Protein AF-A0A0N0V0R3-F1 (afdb_monomer_lite)

Radius of gyration: 22.64 Å; chains: 1; bounding box: 53×42×53 Å

Structure (mmCIF, N/CA/C/O backbone):
data_AF-A0A0N0V0R3-F1
#
_entry.id   AF-A0A0N0V0R3-F1
#
loop_
_atom_site.group_PDB
_atom_site.id
_atom_site.type_symbol
_atom_site.label_atom_id
_atom_site.label_alt_id
_atom_site.label_comp_id
_atom_site.label_asym_id
_atom_site.label_entity_id
_atom_site.label_seq_id
_atom_site.pdbx_PDB_ins_code
_atom_site.Cartn_x
_atom_site.Cartn_y
_atom_site.Cartn_z
_atom_site.occupancy
_atom_site.B_iso_or_equiv
_atom_site.auth_seq_id
_atom_site.auth_comp_id
_atom_site.auth_asym_id
_atom_site.auth_atom_id
_atom_site.pdbx_PDB_model_num
ATOM 1 N N . MET A 1 1 ? 6.854 19.566 -24.050 1.00 41.69 1 MET A N 1
ATOM 2 C CA . MET A 1 1 ? 6.034 18.615 -24.848 1.00 41.69 1 MET A CA 1
ATOM 3 C C . MET A 1 1 ? 4.609 18.486 -24.268 1.00 41.69 1 MET A C 1
ATOM 5 O O . MET A 1 1 ? 4.280 17.461 -23.690 1.00 41.69 1 MET A O 1
ATOM 9 N N . PHE A 1 2 ? 3.744 19.504 -24.419 1.00 42.31 2 PHE A N 1
ATOM 10 C CA . PHE A 1 2 ? 2.328 19.472 -23.977 1.00 42.31 2 PHE A CA 1
ATOM 11 C C . PHE A 1 2 ? 1.359 20.069 -25.025 1.00 42.31 2 PHE A C 1
ATOM 13 O O . PHE A 1 2 ? 0.382 20.729 -24.689 1.00 42.31 2 PHE A O 1
ATOM 20 N N . LEU A 1 3 ? 1.574 19.779 -26.312 1.00 42.25 3 LEU A N 1
ATOM 21 C CA . LEU A 1 3 ? 0.751 20.278 -27.436 1.00 42.25 3 LEU A CA 1
ATOM 22 C C . LEU A 1 3 ? -0.732 19.822 -27.426 1.00 42.25 3 LEU A C 1
ATOM 24 O O . LEU A 1 3 ? -1.523 20.238 -28.265 1.00 42.25 3 LEU A O 1
ATOM 28 N N . TRP A 1 4 ? -1.145 18.958 -26.493 1.00 49.16 4 TRP A N 1
ATOM 29 C CA . TRP A 1 4 ? -2.514 18.417 -26.437 1.00 49.16 4 TRP A CA 1
ATOM 30 C C . TRP A 1 4 ? -3.463 19.207 -25.527 1.00 49.16 4 TRP A C 1
ATOM 32 O O . TRP A 1 4 ? -4.679 19.052 -25.639 1.00 49.16 4 TRP A O 1
ATOM 42 N N . ILE A 1 5 ? -2.933 20.057 -24.642 1.00 50.12 5 ILE A N 1
ATOM 43 C CA . ILE A 1 5 ? -3.753 20.917 -23.772 1.00 50.12 5 ILE A CA 1
ATOM 44 C C . ILE A 1 5 ? -4.274 22.141 -24.544 1.00 50.12 5 ILE A C 1
ATOM 46 O O . ILE A 1 5 ? -5.349 22.654 -24.234 1.00 50.12 5 ILE A O 1
ATOM 50 N N . GLU A 1 6 ? -3.577 22.567 -25.600 1.00 44.91 6 GLU A N 1
ATOM 51 C CA . GLU A 1 6 ? -3.931 23.771 -26.366 1.00 44.91 6 GLU A CA 1
ATOM 52 C C . GLU A 1 6 ? -5.217 23.627 -27.186 1.00 44.91 6 GLU A C 1
ATOM 54 O O . GLU A 1 6 ? -5.953 24.598 -27.362 1.00 44.91 6 GLU A O 1
ATOM 59 N N . LYS A 1 7 ? -5.598 22.409 -27.590 1.00 50.47 7 LYS A N 1
ATOM 60 C CA . LYS A 1 7 ? -6.918 22.167 -28.191 1.00 50.47 7 LYS A CA 1
ATOM 61 C C . LYS A 1 7 ? -7.983 22.007 -27.101 1.00 50.47 7 LYS A C 1
ATOM 63 O O . LYS A 1 7 ? -8.551 20.932 -26.934 1.00 50.47 7 LYS A O 1
ATOM 68 N N . LYS A 1 8 ? -8.328 23.101 -26.409 1.00 55.03 8 LYS A N 1
ATOM 69 C CA . LYS A 1 8 ? -9.423 23.228 -25.408 1.00 55.03 8 LYS A CA 1
ATOM 70 C C . LYS A 1 8 ? -10.834 22.809 -25.898 1.00 55.03 8 LYS A C 1
ATOM 72 O O . LYS A 1 8 ? -11.801 22.914 -25.149 1.00 55.03 8 LYS A O 1
ATOM 77 N N . SER A 1 9 ? -10.983 22.342 -27.140 1.00 56.78 9 SER A N 1
ATOM 78 C CA . SER A 1 9 ? -12.267 22.037 -27.791 1.00 56.78 9 SER A CA 1
ATOM 79 C C . SER A 1 9 ? -12.968 20.779 -27.249 1.00 56.78 9 SER A C 1
ATOM 81 O O . SER A 1 9 ? -14.194 20.762 -27.142 1.00 56.78 9 SER A O 1
ATOM 83 N N . TRP A 1 10 ? -12.228 19.746 -26.834 1.00 63.69 10 TRP A N 1
ATOM 84 C CA . TRP A 1 10 ? -12.828 18.464 -26.423 1.00 63.69 10 TRP A CA 1
ATOM 85 C C . TRP A 1 10 ? -13.581 18.533 -25.082 1.00 63.69 10 TRP A C 1
ATOM 87 O O . TRP A 1 10 ? -14.561 17.821 -24.887 1.00 63.69 10 TRP A O 1
ATOM 97 N N . LEU A 1 11 ? -13.184 19.438 -24.179 1.00 67.88 11 LEU A N 1
ATOM 98 C CA . LEU A 1 11 ? -13.856 19.655 -22.889 1.00 67.88 11 LEU A CA 1
ATOM 99 C C . LEU A 1 11 ? -15.298 20.155 -23.050 1.00 67.88 11 LEU A C 1
ATOM 101 O O . LEU A 1 11 ? -16.166 19.782 -22.264 1.00 67.88 11 LEU A O 1
ATOM 105 N N . LYS A 1 12 ? -15.549 20.994 -24.063 1.00 62.62 12 LYS A N 1
ATOM 106 C CA . LYS A 1 12 ? -16.877 21.562 -24.333 1.00 62.62 12 LYS A CA 1
ATOM 107 C C . LYS A 1 12 ? -17.789 20.594 -25.091 1.00 62.62 12 LYS A C 1
ATOM 109 O O . LYS A 1 12 ? -18.986 20.587 -24.832 1.00 62.62 12 LYS A O 1
ATOM 114 N N . ASN A 1 13 ? -17.233 19.774 -25.982 1.00 64.62 13 ASN A N 1
ATOM 115 C CA . ASN A 1 13 ? -18.027 18.946 -26.896 1.00 64.62 13 ASN A CA 1
ATOM 116 C C . ASN A 1 13 ? -18.479 17.603 -26.288 1.00 64.62 13 ASN A C 1
ATOM 118 O O . ASN A 1 13 ? -19.522 17.080 -26.678 1.00 64.62 13 ASN A O 1
ATOM 122 N N . ASP A 1 14 ? -17.748 17.064 -25.306 1.00 69.69 14 ASP A N 1
ATOM 123 C CA . ASP A 1 14 ? -18.015 15.720 -24.766 1.00 69.69 14 ASP A CA 1
ATOM 124 C C . ASP A 1 14 ? -18.801 15.713 -23.438 1.00 69.69 14 ASP A C 1
ATOM 126 O O . ASP A 1 14 ? -19.332 14.672 -23.031 1.00 69.69 14 ASP A O 1
ATOM 130 N N . PHE A 1 15 ? -18.925 16.852 -22.743 1.00 77.62 15 PHE A N 1
ATOM 131 C CA . PHE A 1 15 ? -19.626 16.907 -21.456 1.00 77.62 15 PHE A CA 1
ATOM 132 C C . PHE A 1 15 ? -21.151 16.989 -21.625 1.00 77.62 15 PHE A C 1
ATOM 134 O O . PHE A 1 15 ? -21.736 18.062 -21.743 1.00 77.62 15 PHE A O 1
ATOM 141 N N . ARG A 1 16 ? -21.827 15.835 -21.568 1.00 77.75 16 ARG A N 1
ATOM 142 C CA . ARG A 1 16 ? -23.291 15.718 -21.747 1.00 77.75 16 ARG A CA 1
ATOM 143 C C . ARG A 1 16 ? -24.123 15.853 -20.458 1.00 77.75 16 ARG A C 1
ATOM 145 O O . ARG A 1 16 ? -25.239 15.349 -20.418 1.00 77.75 16 ARG A O 1
ATOM 152 N N . LYS A 1 17 ? -23.581 16.448 -19.383 1.00 75.69 17 LYS A N 1
ATOM 153 C CA . LYS A 1 17 ? -24.230 16.606 -18.052 1.00 75.69 17 LYS A CA 1
ATOM 154 C C . LYS A 1 17 ? -24.817 15.326 -17.415 1.00 75.69 17 LYS A C 1
ATOM 156 O O . LYS A 1 17 ? -25.546 15.407 -16.436 1.00 75.69 17 LYS A O 1
ATOM 161 N N . LYS A 1 18 ? -24.466 14.133 -17.910 1.00 75.88 18 LYS A N 1
ATOM 162 C CA . LYS A 1 18 ? -24.899 12.839 -17.340 1.00 75.88 18 LYS A CA 1
ATOM 163 C C . LYS A 1 18 ? -24.143 12.448 -16.060 1.00 75.88 18 LYS A C 1
ATOM 165 O O . LYS A 1 18 ? -24.439 11.424 -15.458 1.00 75.88 18 LYS A O 1
ATOM 170 N N . SER A 1 19 ? -23.145 13.235 -15.663 1.00 78.06 19 SER A N 1
ATOM 171 C CA . SER A 1 19 ? -22.356 13.065 -14.443 1.00 78.06 19 SER A CA 1
ATOM 172 C C . SER A 1 19 ? -21.889 14.428 -13.927 1.00 78.06 19 SER A C 1
ATOM 174 O O . SER A 1 19 ? -21.913 15.420 -14.659 1.00 78.06 19 SER A O 1
ATOM 176 N N . ASN A 1 20 ? -21.450 14.490 -12.664 1.00 84.62 20 ASN A N 1
ATOM 177 C CA . ASN A 1 20 ? -20.788 15.685 -12.139 1.00 84.62 20 ASN A CA 1
ATOM 178 C C . ASN A 1 20 ? -19.525 15.973 -12.972 1.00 84.62 20 ASN A C 1
ATOM 180 O O . ASN A 1 20 ? -18.738 15.065 -13.255 1.00 84.62 20 ASN A O 1
ATOM 184 N N . PHE A 1 21 ? -19.323 17.243 -13.331 1.00 80.44 21 PHE A N 1
ATOM 185 C CA . PHE A 1 21 ? -18.178 17.723 -14.100 1.00 80.44 21 PHE A CA 1
ATOM 186 C C . PHE A 1 21 ? -16.836 17.231 -13.541 1.00 80.44 21 PHE A C 1
ATOM 188 O O . PHE A 1 21 ? -15.969 16.827 -14.311 1.00 80.44 21 PHE A O 1
ATOM 195 N N . LYS A 1 22 ? -16.681 17.166 -12.210 1.00 81.81 22 LYS A N 1
ATOM 196 C CA . LYS A 1 22 ? -15.461 16.643 -11.572 1.00 81.81 22 LYS A CA 1
ATOM 197 C C . LYS A 1 22 ? -15.195 15.180 -11.947 1.00 81.81 22 LYS A C 1
ATOM 199 O O . LYS A 1 22 ? -14.081 14.830 -12.327 1.00 81.81 22 LYS A O 1
ATOM 204 N N . THR A 1 23 ? -16.219 14.332 -11.883 1.00 80.56 23 THR A N 1
ATOM 205 C CA . THR A 1 23 ? -16.124 12.904 -12.226 1.00 80.56 23 THR A CA 1
ATOM 206 C C . THR A 1 23 ? -15.857 12.706 -13.715 1.00 80.56 23 THR A C 1
ATOM 208 O O . THR A 1 23 ? -15.041 11.862 -14.094 1.00 80.56 23 THR A O 1
ATOM 211 N N . PHE A 1 24 ? -16.507 13.509 -14.561 1.00 84.06 24 PHE A N 1
ATOM 212 C CA . PHE A 1 24 ? -16.241 13.542 -15.996 1.00 84.06 24 PHE A CA 1
ATOM 213 C C . PHE A 1 24 ? -14.783 13.918 -16.284 1.00 84.06 24 PHE A C 1
ATOM 215 O O . PHE A 1 24 ? -14.090 13.174 -16.974 1.00 84.06 24 PHE A O 1
ATOM 222 N N . LEU A 1 25 ? -14.291 15.010 -15.694 1.00 84.12 25 LEU A N 1
ATOM 223 C CA . LEU A 1 25 ? -12.934 15.509 -15.903 1.00 84.12 25 LEU A CA 1
ATOM 224 C C . LEU A 1 25 ? -11.883 14.472 -15.496 1.00 84.12 25 LEU A C 1
ATOM 226 O O . LEU A 1 25 ? -10.999 14.158 -16.290 1.00 84.12 25 LEU A O 1
ATOM 230 N N . VAL A 1 26 ? -12.013 13.884 -14.301 1.00 83.75 26 VAL A N 1
ATOM 231 C CA . VAL A 1 26 ? -11.101 12.830 -13.825 1.00 83.75 26 VAL A CA 1
ATOM 232 C C . VAL A 1 26 ? -11.096 11.641 -14.783 1.00 83.75 26 VAL A C 1
ATOM 234 O O . VAL A 1 26 ? -10.031 11.142 -15.139 1.00 83.75 26 VAL A O 1
ATOM 237 N N . SER A 1 27 ? -12.271 11.205 -15.239 1.00 81.50 27 SER A N 1
ATOM 238 C CA . SER A 1 27 ? -12.388 10.056 -16.142 1.00 81.50 27 SER A CA 1
ATOM 239 C C . SER A 1 27 ? -11.749 10.332 -17.501 1.00 81.50 27 SER A C 1
ATOM 241 O O . SER A 1 27 ? -10.990 9.502 -18.001 1.00 81.50 27 SER A O 1
ATOM 243 N N . VAL A 1 28 ? -12.004 11.502 -18.092 1.00 83.44 28 VAL A N 1
ATOM 244 C CA . VAL A 1 28 ? -11.441 11.858 -19.400 1.00 83.44 28 VAL A CA 1
ATOM 245 C C . VAL A 1 28 ? -9.932 12.052 -19.309 1.00 83.44 28 VAL A C 1
ATOM 247 O O . VAL A 1 28 ? -9.210 11.485 -20.124 1.00 83.44 28 VAL A O 1
ATOM 250 N N . VAL A 1 29 ? -9.433 12.770 -18.301 1.00 84.44 29 VAL A N 1
ATOM 251 C CA . VAL A 1 29 ? -7.988 12.967 -18.099 1.00 84.44 29 VAL A CA 1
ATOM 252 C C . VAL A 1 29 ? -7.287 11.628 -17.883 1.00 84.44 29 VAL A C 1
ATOM 254 O O . VAL A 1 29 ? -6.301 11.342 -18.561 1.00 84.44 29 VAL A O 1
ATOM 257 N N . LYS A 1 30 ? -7.830 10.760 -17.022 1.00 81.88 30 LYS A N 1
ATOM 258 C CA . LYS A 1 30 ? -7.295 9.412 -16.794 1.00 81.88 30 LYS A CA 1
ATOM 259 C C . LYS A 1 30 ? -7.246 8.603 -18.086 1.00 81.88 30 LYS A C 1
ATOM 261 O O . LYS A 1 30 ? -6.211 8.014 -18.397 1.00 81.88 30 LYS A O 1
ATOM 266 N N . ASN A 1 31 ? -8.339 8.572 -18.844 1.00 80.12 31 ASN A N 1
ATOM 267 C CA . ASN A 1 31 ? -8.412 7.810 -20.088 1.00 80.12 31 ASN A CA 1
ATOM 268 C C . ASN A 1 31 ? -7.437 8.355 -21.133 1.00 80.12 31 ASN A C 1
ATOM 270 O O . ASN A 1 31 ? -6.725 7.578 -21.756 1.00 80.12 31 ASN A O 1
ATOM 274 N N . ARG A 1 32 ? -7.319 9.679 -21.265 1.00 80.50 32 ARG A N 1
ATOM 275 C CA . ARG A 1 32 ? -6.384 10.317 -22.201 1.00 80.50 32 ARG A CA 1
ATOM 276 C C . ARG A 1 32 ? -4.927 10.089 -21.822 1.00 80.50 32 ARG A C 1
ATOM 278 O O . ARG A 1 32 ? -4.139 9.773 -22.705 1.00 80.50 32 ARG A O 1
ATOM 285 N N . LEU A 1 33 ? -4.573 10.181 -20.541 1.00 79.50 33 LEU A N 1
ATOM 286 C CA . LEU A 1 33 ? -3.234 9.823 -20.061 1.00 79.50 33 LEU A CA 1
ATOM 287 C C . LEU A 1 33 ? -2.938 8.345 -20.313 1.00 79.50 33 LEU A C 1
ATOM 289 O O . LEU A 1 33 ? -1.850 7.995 -20.761 1.00 79.50 33 LEU A O 1
ATOM 293 N N . THR A 1 34 ? -3.930 7.483 -20.094 1.00 74.19 34 THR A N 1
ATOM 294 C CA . THR A 1 34 ? -3.817 6.047 -20.361 1.00 74.19 34 THR A CA 1
ATOM 295 C C . THR A 1 34 ? -3.631 5.774 -21.854 1.00 74.19 34 THR A C 1
ATOM 297 O O . THR A 1 34 ? -2.785 4.966 -22.220 1.00 74.19 34 THR A O 1
ATOM 300 N N . ASP A 1 35 ? -4.375 6.443 -22.731 1.00 76.19 35 ASP A N 1
ATOM 301 C CA . ASP A 1 35 ? -4.274 6.270 -24.181 1.00 76.19 35 ASP A CA 1
ATOM 302 C C . ASP A 1 35 ? -2.989 6.874 -24.743 1.00 76.19 35 ASP A C 1
ATOM 304 O O . ASP A 1 35 ? -2.353 6.259 -25.597 1.00 76.19 35 ASP A O 1
ATOM 308 N N . PHE A 1 36 ? -2.552 8.023 -24.225 1.00 77.31 36 PHE A N 1
ATOM 309 C CA . PHE A 1 36 ? -1.238 8.586 -24.519 1.00 77.31 36 PHE A CA 1
ATOM 310 C C . PHE A 1 36 ? -0.134 7.616 -24.106 1.00 77.31 36 PHE A C 1
ATOM 312 O O . PHE A 1 36 ? 0.732 7.301 -24.916 1.00 77.31 36 PHE A O 1
ATOM 319 N N . SER A 1 37 ? -0.209 7.080 -22.887 1.00 66.69 37 SER A N 1
ATOM 320 C CA . SER A 1 37 ? 0.740 6.090 -22.385 1.00 66.69 37 SER A CA 1
ATOM 321 C C . SER A 1 37 ? 0.735 4.821 -23.245 1.00 66.69 37 SER A C 1
ATOM 323 O O . SER A 1 37 ? 1.784 4.378 -23.695 1.00 66.69 37 SER A O 1
ATOM 325 N N . ARG A 1 38 ? -0.437 4.290 -23.613 1.00 72.69 38 ARG A N 1
ATOM 326 C CA . ARG A 1 38 ? -0.560 3.132 -24.519 1.00 72.69 38 ARG A CA 1
ATOM 327 C C . ARG A 1 38 ? -0.014 3.407 -25.917 1.00 72.69 38 ARG A C 1
ATOM 329 O O . ARG A 1 38 ? 0.564 2.508 -26.518 1.00 72.69 38 ARG A O 1
ATOM 336 N N . LYS A 1 39 ? -0.214 4.614 -26.453 1.00 66.69 39 LYS A N 1
ATOM 337 C CA . LYS A 1 39 ? 0.270 5.012 -27.783 1.00 66.69 39 LYS A CA 1
ATOM 338 C C . LYS A 1 39 ? 1.780 5.247 -27.783 1.00 66.69 39 LYS A C 1
ATOM 340 O O . LYS A 1 39 ? 2.442 4.892 -28.750 1.00 66.69 39 LYS A O 1
ATOM 345 N N . LYS A 1 40 ? 2.310 5.831 -26.706 1.00 55.94 40 LYS A N 1
ATOM 346 C CA . LYS A 1 40 ? 3.728 6.173 -26.551 1.00 55.94 40 LYS A CA 1
ATOM 347 C C . LYS A 1 40 ? 4.580 4.977 -26.109 1.00 55.94 40 LYS A C 1
ATOM 349 O O . LYS A 1 40 ? 5.685 4.818 -26.610 1.00 55.94 40 LYS A O 1
ATOM 354 N N . TYR A 1 41 ? 4.062 4.126 -25.224 1.00 59.47 41 TYR A N 1
ATOM 355 C CA . TYR A 1 41 ? 4.806 3.044 -24.562 1.00 59.47 41 TYR A CA 1
ATOM 356 C C . TYR A 1 41 ? 4.265 1.630 -24.858 1.00 59.47 41 TYR A C 1
ATOM 358 O O . TYR A 1 41 ? 4.880 0.639 -24.475 1.00 59.47 41 TYR A O 1
ATOM 366 N N . GLY A 1 42 ? 3.139 1.497 -25.567 1.00 65.75 42 GLY A N 1
ATOM 367 C CA . GLY A 1 42 ? 2.520 0.205 -25.882 1.00 65.75 42 GLY A CA 1
ATOM 368 C C . GLY A 1 42 ? 1.703 -0.400 -24.729 1.00 65.75 42 GLY A C 1
ATOM 369 O O . GLY A 1 42 ? 1.543 0.181 -23.658 1.00 65.75 42 GLY A O 1
ATOM 370 N N . ARG A 1 43 ? 1.146 -1.603 -24.944 1.00 66.44 43 ARG A N 1
ATOM 371 C CA . ARG A 1 43 ? 0.496 -2.405 -23.887 1.00 66.44 43 ARG A CA 1
ATOM 372 C C . ARG A 1 43 ? 1.519 -3.337 -23.245 1.00 66.44 43 ARG A C 1
ATOM 374 O O . ARG A 1 43 ? 1.488 -4.542 -23.488 1.00 66.44 43 ARG A O 1
ATOM 381 N N . VAL A 1 44 ? 2.432 -2.801 -22.444 1.00 64.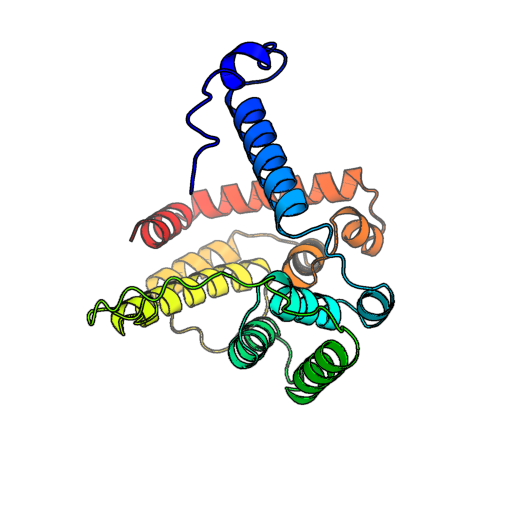12 44 VAL A N 1
ATOM 382 C CA . VAL A 1 44 ? 3.391 -3.651 -21.731 1.00 64.12 44 VAL A CA 1
ATOM 383 C C . VAL A 1 44 ? 2.647 -4.378 -20.613 1.00 64.12 44 VAL A C 1
ATOM 385 O O . VAL A 1 44 ? 2.223 -3.790 -19.621 1.00 64.12 44 VAL A O 1
ATOM 388 N N . ARG A 1 45 ? 2.418 -5.673 -20.817 1.00 71.62 45 ARG A N 1
ATOM 389 C CA . ARG A 1 45 ? 1.868 -6.576 -19.809 1.00 71.62 45 ARG A CA 1
ATOM 390 C C . ARG A 1 45 ? 2.961 -7.548 -19.382 1.00 71.62 45 ARG A C 1
ATOM 392 O O . ARG A 1 45 ? 3.706 -7.996 -20.254 1.00 71.62 45 ARG A O 1
ATOM 399 N N . PRO A 1 46 ? 3.021 -7.925 -18.094 1.00 80.94 46 PRO A N 1
ATOM 400 C CA . PRO A 1 46 ? 3.886 -9.010 -17.664 1.00 80.94 46 PRO A CA 1
ATOM 401 C C . PRO A 1 46 ? 3.567 -10.270 -18.484 1.00 80.94 46 PRO A C 1
ATOM 403 O O . P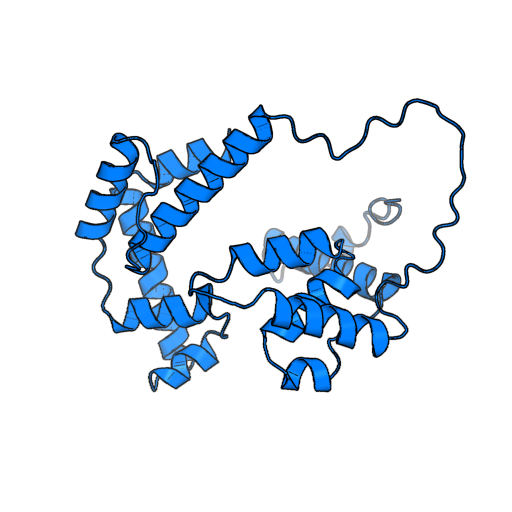RO A 1 46 ? 2.386 -10.648 -18.557 1.00 80.94 46 PRO A O 1
ATOM 406 N N . PRO A 1 47 ? 4.571 -10.901 -19.119 1.00 83.94 47 PRO A N 1
ATOM 407 C CA . PRO A 1 47 ? 4.430 -12.207 -19.742 1.00 83.94 47 PRO A CA 1
ATOM 408 C C . PRO A 1 47 ? 3.789 -13.227 -18.800 1.00 83.94 47 PRO A C 1
ATOM 410 O O . PRO A 1 47 ? 3.968 -13.164 -17.583 1.00 83.94 47 PRO A O 1
ATOM 413 N N . LEU A 1 48 ? 3.071 -14.199 -19.365 1.00 83.12 48 LEU A N 1
ATOM 414 C CA . LEU A 1 48 ? 2.354 -15.208 -18.581 1.00 83.12 48 LEU A CA 1
ATOM 415 C C . LEU A 1 48 ? 3.291 -15.978 -17.634 1.00 83.12 48 LEU A C 1
ATOM 417 O O . LEU A 1 48 ? 2.943 -16.213 -16.485 1.00 83.12 48 LEU A O 1
ATOM 421 N N . TRP A 1 49 ? 4.518 -16.269 -18.077 1.00 87.19 49 TRP A N 1
ATOM 422 C CA . TRP A 1 49 ? 5.517 -16.958 -17.257 1.00 87.19 49 TRP A CA 1
ATOM 423 C C . TRP A 1 49 ? 5.946 -16.152 -16.020 1.00 87.19 49 TRP A C 1
ATOM 425 O O . TRP A 1 49 ? 6.198 -16.746 -14.980 1.00 87.19 49 TRP A O 1
ATOM 435 N N . ILE A 1 50 ? 5.964 -14.815 -16.094 1.00 88.25 50 ILE A N 1
ATOM 436 C CA . ILE A 1 50 ? 6.252 -13.946 -14.939 1.00 88.25 50 ILE A CA 1
ATOM 437 C C . ILE A 1 50 ? 5.088 -13.987 -13.953 1.00 88.25 50 ILE A C 1
ATOM 439 O O . ILE A 1 50 ? 5.300 -14.065 -12.749 1.00 88.25 50 ILE A O 1
ATOM 443 N N . LYS A 1 51 ? 3.849 -13.981 -14.458 1.00 85.38 51 LYS A N 1
ATOM 444 C CA . LYS A 1 51 ? 2.657 -14.096 -13.607 1.00 85.38 51 LYS A CA 1
ATOM 445 C C . LYS A 1 51 ? 2.607 -15.436 -12.876 1.00 85.38 51 LYS A C 1
ATOM 447 O O . LYS A 1 51 ? 2.259 -15.458 -11.702 1.00 85.38 51 LYS A O 1
ATOM 452 N N . ASN A 1 52 ? 2.996 -16.520 -13.546 1.00 85.00 52 ASN A N 1
ATOM 453 C CA . ASN A 1 52 ? 3.028 -17.861 -12.960 1.00 85.00 52 ASN A CA 1
ATOM 454 C C . ASN A 1 52 ? 4.103 -18.005 -11.868 1.00 85.00 52 ASN A C 1
ATOM 456 O O . ASN A 1 52 ? 3.926 -18.799 -10.954 1.00 85.00 52 ASN A O 1
ATOM 460 N N . MET A 1 53 ? 5.186 -17.224 -11.938 1.00 83.75 53 MET A N 1
ATOM 461 C CA . MET A 1 53 ? 6.233 -17.169 -10.905 1.00 83.75 53 MET A CA 1
ATOM 462 C C . MET A 1 53 ? 5.813 -16.369 -9.656 1.00 83.75 53 MET A C 1
ATOM 464 O O . MET A 1 53 ? 6.516 -16.372 -8.648 1.00 83.75 53 MET A O 1
ATOM 468 N N . GLY A 1 54 ? 4.665 -15.688 -9.706 1.00 83.69 54 GLY A N 1
ATOM 469 C CA . GLY A 1 54 ? 4.057 -15.032 -8.555 1.00 83.69 54 GLY A CA 1
ATOM 470 C C . GLY A 1 54 ? 4.297 -13.518 -8.457 1.00 83.69 54 GLY A C 1
ATOM 471 O O . GLY A 1 54 ? 4.907 -12.893 -9.330 1.00 83.69 54 GLY A O 1
ATOM 472 N N . PRO A 1 55 ? 3.776 -12.892 -7.387 1.00 82.25 55 PRO A N 1
ATOM 473 C CA . PRO A 1 55 ? 3.676 -11.438 -7.269 1.00 82.25 55 PRO A CA 1
ATOM 474 C C . PRO A 1 55 ? 5.033 -10.732 -7.178 1.00 82.25 55 PRO A C 1
ATOM 476 O O . PRO A 1 55 ? 5.171 -9.639 -7.724 1.00 82.25 55 PRO A O 1
ATOM 479 N N . LEU A 1 56 ? 6.049 -11.364 -6.578 1.00 86.25 56 LEU A N 1
ATOM 480 C CA . LEU A 1 56 ? 7.410 -10.817 -6.513 1.00 86.25 56 LEU A CA 1
ATOM 481 C C . LEU A 1 56 ? 7.978 -10.587 -7.917 1.00 86.25 56 LEU A C 1
ATOM 483 O O . LEU A 1 56 ? 8.452 -9.499 -8.232 1.00 86.25 56 LEU A O 1
ATOM 487 N N . TRP A 1 57 ? 7.860 -11.584 -8.792 1.00 89.00 57 TRP A N 1
ATOM 488 C CA . TRP A 1 57 ? 8.350 -11.518 -10.167 1.00 89.00 57 TRP A CA 1
ATOM 489 C C . TRP A 1 57 ? 7.618 -10.467 -10.993 1.00 89.00 57 TRP A C 1
ATOM 491 O O . TRP A 1 57 ? 8.232 -9.755 -11.791 1.00 89.00 57 TRP A O 1
ATOM 501 N N . VAL A 1 58 ? 6.308 -10.329 -10.773 1.00 87.31 58 VAL A N 1
ATOM 502 C CA . VAL A 1 58 ? 5.518 -9.250 -11.371 1.00 87.31 58 VAL A CA 1
ATOM 503 C C . VAL A 1 58 ? 6.011 -7.891 -10.869 1.00 87.31 58 VAL A C 1
ATOM 505 O O . VAL A 1 58 ? 6.231 -7.003 -11.688 1.00 87.31 58 VAL A O 1
ATOM 508 N N . GLY A 1 59 ? 6.246 -7.734 -9.565 1.00 85.69 59 GLY A N 1
ATOM 509 C CA . GLY A 1 59 ? 6.767 -6.502 -8.965 1.00 85.69 59 GLY A CA 1
ATOM 510 C C . GLY A 1 59 ? 8.120 -6.081 -9.541 1.00 85.69 59 GLY A C 1
ATOM 511 O O . GLY A 1 59 ? 8.264 -4.931 -9.968 1.00 85.69 59 GLY A O 1
ATOM 512 N N . VAL A 1 60 ? 9.065 -7.025 -9.644 1.00 88.62 60 VAL A N 1
ATOM 513 C CA . VAL A 1 60 ? 10.381 -6.806 -10.270 1.00 88.62 60 VAL A CA 1
ATOM 514 C C . VAL A 1 60 ? 10.216 -6.402 -11.735 1.00 88.62 60 VAL A C 1
ATOM 516 O O . VAL A 1 60 ? 10.806 -5.418 -12.169 1.00 88.62 60 VAL A O 1
ATOM 519 N N . PHE A 1 61 ? 9.378 -7.105 -12.504 1.00 87.75 61 PHE A N 1
ATOM 520 C CA . PHE A 1 61 ? 9.153 -6.789 -13.917 1.00 87.75 61 PHE A CA 1
ATOM 521 C C . PHE A 1 61 ? 8.595 -5.377 -14.132 1.00 87.75 61 PHE A C 1
ATOM 523 O O . PHE A 1 61 ? 9.042 -4.676 -15.041 1.00 87.75 61 PHE A O 1
ATOM 530 N N . LEU A 1 62 ? 7.617 -4.955 -13.323 1.00 85.44 62 LEU A N 1
ATOM 531 C CA . LEU A 1 62 ? 7.026 -3.621 -13.434 1.00 85.44 62 LEU A CA 1
ATOM 532 C C . LEU A 1 62 ? 8.087 -2.545 -13.147 1.00 85.44 62 LEU A C 1
ATOM 534 O O . LEU A 1 62 ? 8.324 -1.682 -13.987 1.00 85.44 62 LEU A O 1
ATOM 538 N N . ARG A 1 63 ? 8.813 -2.648 -12.032 1.00 86.12 63 ARG A N 1
ATOM 539 C CA . ARG A 1 63 ? 9.834 -1.648 -11.674 1.00 86.12 63 ARG A CA 1
ATOM 540 C C . ARG A 1 63 ? 10.981 -1.596 -12.683 1.00 86.12 63 ARG A C 1
ATOM 542 O O . ARG A 1 63 ? 11.424 -0.532 -13.106 1.00 86.12 63 ARG A O 1
ATOM 549 N N . LEU A 1 64 ? 11.424 -2.763 -13.141 1.00 86.12 64 LEU A N 1
ATOM 550 C CA . LEU A 1 64 ? 12.620 -2.877 -13.965 1.00 86.12 64 LEU A CA 1
ATOM 551 C C . LEU A 1 64 ? 12.372 -2.595 -15.453 1.00 86.12 64 LEU A C 1
ATOM 553 O O . LEU A 1 64 ? 13.211 -1.966 -16.101 1.00 86.12 64 LEU A O 1
ATOM 557 N N . CYS A 1 65 ? 11.245 -3.052 -16.008 1.00 81.88 65 CYS A N 1
ATOM 558 C CA . CYS A 1 65 ? 10.949 -2.916 -17.438 1.00 81.88 65 CYS A CA 1
ATOM 559 C C . CYS A 1 65 ? 9.958 -1.789 -17.763 1.00 81.88 65 CYS A C 1
ATOM 561 O O . CYS A 1 65 ? 10.027 -1.263 -18.875 1.00 81.88 65 CYS A O 1
ATOM 563 N N . LEU A 1 66 ? 9.034 -1.440 -16.854 1.00 78.25 66 LEU A N 1
ATOM 564 C CA . LEU A 1 66 ? 8.056 -0.365 -17.074 1.00 78.25 66 LEU A CA 1
ATOM 565 C C . LEU A 1 66 ? 8.491 0.961 -16.465 1.00 78.25 66 LEU A C 1
ATOM 567 O O . LEU A 1 66 ? 8.482 1.968 -17.166 1.00 78.25 66 LEU A O 1
ATOM 571 N N . GLU A 1 67 ? 8.862 0.955 -15.188 1.00 80.00 67 GLU A N 1
ATOM 572 C CA . GLU A 1 67 ? 9.283 2.163 -14.462 1.00 80.00 67 GLU A CA 1
ATOM 573 C C . GLU A 1 67 ? 10.748 2.519 -14.756 1.00 80.00 67 GLU A C 1
ATOM 575 O O . GLU A 1 67 ? 11.186 3.618 -14.445 1.00 80.00 67 GLU A O 1
ATOM 580 N N . GLN A 1 68 ? 11.483 1.611 -15.416 1.00 78.69 68 GLN A N 1
ATOM 581 C CA . GLN A 1 68 ? 12.890 1.766 -15.808 1.00 78.69 68 GLN A CA 1
ATOM 582 C C . GLN A 1 68 ? 13.822 2.105 -14.636 1.00 78.69 68 GLN A C 1
ATOM 584 O O . GLN A 1 68 ? 14.876 2.703 -14.833 1.00 78.69 68 GLN A O 1
ATOM 589 N N . MET A 1 69 ? 13.465 1.667 -13.429 1.00 81.06 69 MET A N 1
ATOM 590 C CA . MET A 1 69 ? 14.288 1.848 -12.239 1.00 81.06 69 MET A CA 1
ATOM 591 C C . MET A 1 69 ? 15.639 1.143 -12.395 1.00 81.06 69 MET A C 1
ATOM 593 O O . MET A 1 69 ? 15.744 0.095 -13.060 1.00 81.06 69 MET A O 1
ATOM 597 N N . SER A 1 70 ? 16.678 1.701 -11.766 1.00 84.00 70 SER A N 1
ATOM 598 C CA . SER A 1 70 ? 17.992 1.064 -11.726 1.00 84.00 70 SER A CA 1
ATOM 599 C C . SER A 1 70 ? 17.907 -0.261 -10.961 1.00 84.00 70 SER A C 1
ATOM 601 O O . SER A 1 70 ? 16.993 -0.491 -10.173 1.00 84.00 70 SER A O 1
ATOM 603 N N . ILE A 1 71 ? 18.847 -1.175 -11.208 1.00 84.38 71 ILE A N 1
ATOM 604 C CA . ILE A 1 71 ? 18.858 -2.477 -10.513 1.00 84.38 71 ILE A CA 1
ATOM 605 C C . ILE A 1 71 ? 18.910 -2.271 -8.990 1.00 84.38 71 ILE A C 1
ATOM 607 O O . ILE A 1 71 ? 18.219 -2.972 -8.255 1.00 84.38 71 ILE A O 1
ATOM 611 N N . ILE A 1 72 ? 19.669 -1.264 -8.550 1.00 84.19 72 ILE A N 1
ATOM 612 C CA . ILE A 1 72 ? 19.848 -0.898 -7.146 1.00 84.19 72 ILE A CA 1
ATOM 613 C C . ILE A 1 72 ? 18.517 -0.422 -6.552 1.00 84.19 72 ILE A C 1
ATOM 615 O O . ILE A 1 72 ? 18.095 -0.934 -5.517 1.00 84.19 72 ILE A O 1
ATOM 619 N N . ASP A 1 73 ? 17.798 0.460 -7.247 1.00 83.81 73 ASP A N 1
ATOM 620 C CA . ASP A 1 73 ? 16.516 0.983 -6.758 1.00 83.81 73 ASP A CA 1
ATOM 621 C C . ASP A 1 73 ? 15.435 -0.102 -6.737 1.00 83.81 73 ASP A C 1
ATOM 623 O O . ASP A 1 73 ? 14.586 -0.128 -5.845 1.00 83.81 73 ASP A O 1
ATOM 627 N N . VAL A 1 74 ? 15.453 -1.042 -7.691 1.00 85.81 74 VAL A N 1
ATOM 628 C CA . VAL A 1 74 ? 14.548 -2.203 -7.667 1.00 85.81 74 VAL A CA 1
ATOM 629 C C . VAL A 1 74 ? 14.839 -3.082 -6.455 1.00 85.81 74 VAL A C 1
ATOM 631 O O . VAL A 1 74 ? 13.907 -3.481 -5.765 1.00 85.81 74 VAL A O 1
ATOM 634 N N . GLN A 1 75 ? 16.106 -3.369 -6.160 1.00 85.00 75 GLN A N 1
ATOM 635 C CA . GLN A 1 75 ? 16.475 -4.145 -4.974 1.00 85.00 75 GLN A CA 1
ATOM 636 C C . GLN A 1 75 ? 16.026 -3.432 -3.694 1.00 85.00 75 GLN A C 1
ATOM 638 O O . GLN A 1 75 ? 15.328 -4.027 -2.876 1.00 85.00 75 GLN A O 1
ATOM 643 N N . GLN A 1 76 ? 16.364 -2.151 -3.544 1.00 82.31 76 GLN A N 1
ATOM 644 C CA . GLN A 1 76 ? 16.026 -1.362 -2.359 1.00 82.31 76 GLN A CA 1
ATOM 645 C C . GLN A 1 76 ? 14.512 -1.241 -2.167 1.00 82.31 76 GLN A C 1
ATOM 647 O O . GLN A 1 76 ? 14.016 -1.497 -1.070 1.00 82.31 76 GLN A O 1
ATOM 652 N N . SER A 1 77 ? 13.771 -0.932 -3.235 1.00 81.88 77 SER A N 1
ATOM 653 C CA . SER A 1 77 ? 12.308 -0.794 -3.212 1.00 81.88 77 SER A CA 1
ATOM 654 C C . SER A 1 77 ? 11.552 -2.113 -3.086 1.00 81.88 77 SER A C 1
ATOM 656 O O . SER A 1 77 ? 10.357 -2.091 -2.821 1.00 81.88 77 SER A O 1
ATOM 658 N N . MET A 1 78 ? 12.190 -3.263 -3.304 1.00 80.38 78 MET A N 1
ATOM 659 C CA . MET A 1 78 ? 11.569 -4.572 -3.069 1.00 80.38 78 MET A CA 1
ATOM 660 C C . MET A 1 78 ? 11.884 -5.099 -1.665 1.00 80.38 78 MET A C 1
ATOM 662 O O . MET A 1 78 ? 11.057 -5.795 -1.082 1.00 80.38 78 MET A O 1
ATOM 666 N N . LEU A 1 79 ? 13.035 -4.724 -1.097 1.00 78.00 79 LEU A N 1
ATOM 667 C CA . LEU A 1 79 ? 13.437 -5.083 0.266 1.00 78.00 79 LEU A CA 1
ATOM 668 C C . LEU A 1 79 ? 12.689 -4.279 1.339 1.00 78.00 79 LEU A C 1
ATOM 670 O O . LEU A 1 79 ? 12.403 -4.812 2.403 1.00 78.00 79 LEU A O 1
ATOM 674 N N . THR A 1 80 ? 12.310 -3.029 1.056 1.00 66.75 80 THR A N 1
ATOM 675 C CA . THR A 1 80 ? 11.580 -2.169 2.013 1.00 66.75 80 THR A CA 1
ATOM 676 C C . THR A 1 80 ? 10.139 -2.609 2.286 1.00 66.75 80 THR A C 1
ATOM 678 O O . THR A 1 80 ? 9.545 -2.141 3.248 1.00 66.75 80 THR A O 1
ATOM 681 N N . PHE A 1 81 ? 9.563 -3.491 1.461 1.00 55.62 81 PHE A N 1
ATOM 682 C CA . PHE A 1 81 ? 8.161 -3.922 1.574 1.00 55.62 81 PHE A CA 1
ATOM 683 C C . PHE A 1 81 ? 7.995 -5.358 2.102 1.00 55.62 81 PHE A C 1
ATOM 685 O O . PHE A 1 81 ? 6.866 -5.842 2.197 1.00 55.62 81 PHE A O 1
ATOM 692 N N . SER A 1 82 ? 9.087 -6.057 2.433 1.00 56.31 82 SER A N 1
ATOM 693 C CA . SER A 1 82 ? 9.045 -7.411 2.999 1.00 56.31 82 SER A CA 1
ATOM 694 C C . SER A 1 82 ? 9.293 -7.372 4.508 1.00 56.31 82 SER A C 1
ATOM 696 O O . SER A 1 82 ? 10.417 -7.559 4.957 1.00 56.31 82 SER A O 1
ATOM 698 N N . ASP A 1 83 ? 8.229 -7.182 5.292 1.00 52.09 83 ASP A N 1
ATOM 699 C CA . ASP A 1 83 ? 8.247 -7.219 6.771 1.00 52.09 83 ASP A CA 1
ATOM 700 C C . ASP A 1 83 ? 8.462 -8.627 7.368 1.00 52.09 83 ASP A C 1
ATOM 702 O O . ASP A 1 83 ? 8.420 -8.806 8.583 1.00 52.09 83 ASP A O 1
ATOM 706 N N . ASN A 1 84 ? 8.684 -9.645 6.535 1.00 49.16 84 ASN A N 1
ATOM 707 C CA . ASN A 1 84 ? 9.114 -10.954 7.000 1.00 49.16 84 ASN A CA 1
ATOM 708 C C . ASN A 1 84 ? 10.577 -11.169 6.630 1.00 49.16 84 ASN A C 1
ATOM 710 O O . ASN A 1 84 ? 10.964 -11.082 5.461 1.00 49.16 84 ASN A O 1
ATOM 714 N N . ASP A 1 85 ? 11.330 -11.452 7.686 1.00 48.50 85 ASP A N 1
ATOM 715 C CA . ASP A 1 85 ? 12.670 -12.009 7.740 1.00 48.50 85 ASP A CA 1
ATOM 716 C C . ASP A 1 85 ? 13.052 -12.755 6.450 1.00 48.50 85 ASP A C 1
ATOM 718 O O . ASP A 1 85 ? 12.375 -13.690 6.018 1.00 48.50 85 ASP A O 1
ATOM 722 N N . GLN A 1 86 ? 14.142 -12.308 5.825 1.00 51.56 86 GLN A N 1
ATOM 723 C CA . GLN A 1 86 ? 14.768 -12.951 4.669 1.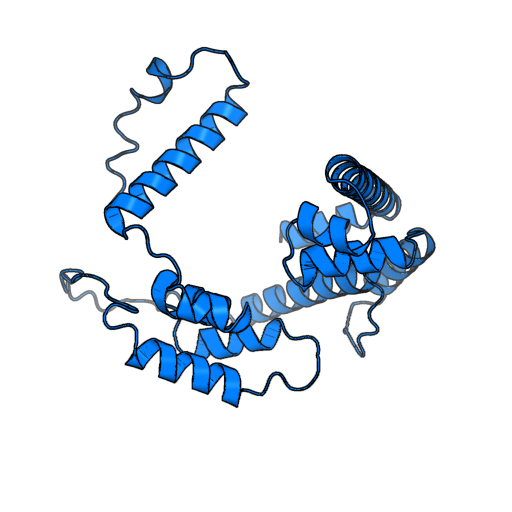00 51.56 86 GLN A CA 1
ATOM 724 C C . GLN A 1 86 ? 13.841 -13.186 3.461 1.00 51.56 86 GLN A C 1
ATOM 726 O O . GLN A 1 86 ? 13.682 -14.313 2.996 1.00 51.56 86 GLN A O 1
ATOM 731 N N . SER A 1 87 ? 13.349 -12.131 2.803 1.00 55.28 87 SER A N 1
ATOM 732 C CA . SER A 1 87 ? 13.289 -12.214 1.336 1.00 55.28 87 SER A CA 1
ATOM 733 C C . SER A 1 87 ? 14.743 -12.203 0.857 1.00 55.28 87 SER A C 1
ATOM 735 O O . SER A 1 87 ? 15.394 -11.156 0.947 1.00 55.28 87 SER A O 1
ATOM 737 N N . PRO A 1 88 ? 15.326 -13.340 0.442 1.00 66.94 88 PRO A N 1
ATOM 738 C CA . PRO A 1 88 ? 16.751 -13.386 0.227 1.00 66.94 88 PRO A CA 1
ATOM 739 C C . PRO A 1 88 ? 17.002 -12.540 -1.016 1.00 66.94 88 PRO A C 1
ATOM 741 O O . PRO A 1 88 ? 16.436 -12.782 -2.082 1.00 66.94 88 PRO A O 1
ATOM 744 N N . LYS A 1 89 ? 17.824 -11.505 -0.864 1.00 76.25 89 LYS A N 1
ATOM 745 C CA . LYS A 1 89 ? 18.315 -10.644 -1.947 1.00 76.25 89 LYS A CA 1
ATOM 746 C C . LYS A 1 89 ? 18.651 -11.452 -3.214 1.00 76.25 89 LYS A C 1
ATOM 748 O O . LYS A 1 89 ? 18.324 -11.030 -4.316 1.00 76.25 89 LYS A O 1
ATOM 753 N N . SER A 1 90 ? 19.137 -12.684 -3.035 1.00 78.31 90 SER A N 1
ATOM 754 C CA . SER A 1 90 ? 19.376 -13.672 -4.090 1.00 78.31 90 SER A CA 1
ATOM 755 C C . SER A 1 90 ? 18.164 -14.016 -4.972 1.00 78.31 90 SER A C 1
ATOM 757 O O . SER A 1 90 ? 18.345 -14.202 -6.170 1.00 78.31 90 SER A O 1
ATOM 759 N N . ILE A 1 91 ? 16.934 -14.092 -4.450 1.00 82.81 91 ILE A N 1
ATOM 760 C CA . ILE A 1 91 ? 15.723 -14.352 -5.252 1.00 82.81 91 ILE A CA 1
ATOM 761 C C . ILE A 1 91 ? 15.368 -13.132 -6.103 1.00 82.81 91 ILE A C 1
ATOM 763 O O . ILE A 1 91 ? 14.992 -13.295 -7.263 1.00 82.81 91 ILE A O 1
ATOM 767 N N . ILE A 1 92 ? 15.510 -11.922 -5.555 1.00 85.25 92 ILE A N 1
ATOM 768 C CA . ILE A 1 92 ? 15.295 -10.677 -6.307 1.00 85.25 92 ILE A CA 1
ATOM 769 C C . ILE A 1 92 ? 16.355 -10.562 -7.406 1.00 85.25 92 ILE A C 1
ATOM 771 O O . ILE A 1 92 ? 16.008 -10.339 -8.563 1.00 85.25 92 ILE A O 1
ATOM 775 N N . ASP A 1 93 ? 17.619 -10.821 -7.079 1.00 86.25 93 ASP A N 1
ATOM 776 C CA . ASP A 1 93 ? 18.734 -10.813 -8.030 1.00 86.25 93 ASP A CA 1
ATOM 777 C C . ASP A 1 93 ? 18.531 -11.849 -9.137 1.00 86.25 93 ASP A C 1
ATOM 779 O O . ASP A 1 93 ? 18.690 -11.553 -10.324 1.00 86.25 93 ASP A O 1
ATOM 783 N N . ASN A 1 94 ? 18.093 -13.054 -8.772 1.00 87.88 94 ASN A N 1
ATOM 784 C CA . ASN A 1 94 ? 17.772 -14.102 -9.730 1.00 87.88 94 ASN A CA 1
ATOM 785 C C . ASN A 1 94 ? 16.602 -13.699 -10.642 1.00 87.88 94 ASN A C 1
ATOM 787 O O . ASN A 1 94 ? 16.676 -13.864 -11.862 1.00 87.88 94 ASN A O 1
ATOM 791 N N . ALA A 1 95 ? 15.543 -13.108 -10.082 1.00 88.12 95 ALA A N 1
ATOM 792 C CA . ALA A 1 95 ? 14.417 -12.606 -10.861 1.00 88.12 95 ALA A CA 1
ATOM 793 C C . ALA A 1 95 ? 14.855 -11.507 -11.841 1.00 88.12 95 ALA A C 1
ATOM 795 O O . ALA A 1 95 ? 14.492 -11.562 -13.017 1.00 88.12 95 ALA A O 1
ATOM 796 N N . ILE A 1 96 ? 15.681 -10.555 -11.397 1.00 88.56 96 ILE A N 1
ATOM 797 C CA . ILE A 1 96 ? 16.250 -9.492 -12.236 1.00 88.56 96 ILE A CA 1
ATOM 798 C C . ILE A 1 96 ? 17.050 -10.094 -13.399 1.00 88.56 96 ILE A C 1
ATOM 800 O O . ILE A 1 96 ? 16.788 -9.762 -14.557 1.00 88.56 96 ILE A O 1
ATOM 804 N N . ASN A 1 97 ? 17.957 -11.030 -13.116 1.00 88.50 97 ASN A N 1
ATOM 805 C CA . ASN A 1 97 ? 18.809 -11.669 -14.123 1.00 88.50 97 ASN A CA 1
ATOM 806 C C . ASN A 1 97 ? 18.000 -12.479 -15.151 1.00 88.50 97 ASN A C 1
ATOM 808 O O . ASN A 1 97 ? 18.241 -12.400 -16.361 1.00 88.50 97 ASN A O 1
ATOM 812 N N . ILE A 1 98 ? 16.993 -13.232 -14.702 1.00 88.62 98 ILE A N 1
ATOM 813 C CA . ILE A 1 98 ? 16.129 -14.026 -15.587 1.00 88.62 98 ILE A CA 1
ATOM 814 C C . ILE A 1 98 ? 15.228 -13.118 -16.435 1.00 88.62 98 ILE A C 1
ATOM 816 O O . ILE A 1 98 ? 15.011 -13.390 -17.618 1.00 88.62 98 ILE A O 1
ATOM 820 N N . ILE A 1 99 ? 14.716 -12.023 -15.871 1.00 87.88 99 ILE A N 1
ATOM 821 C CA . ILE A 1 99 ? 13.892 -11.057 -16.607 1.00 87.88 99 ILE A CA 1
ATOM 822 C C . ILE A 1 99 ? 14.731 -10.333 -17.662 1.00 87.88 99 ILE A C 1
ATOM 824 O O . ILE A 1 99 ? 14.309 -10.275 -18.817 1.00 87.88 99 ILE A O 1
ATOM 828 N N . LEU A 1 100 ? 15.921 -9.842 -17.313 1.00 85.06 100 LEU A N 1
ATOM 829 C CA . LEU A 1 100 ? 16.816 -9.165 -18.255 1.00 85.06 100 LEU A CA 1
ATOM 830 C C . LEU A 1 100 ? 17.279 -10.086 -19.391 1.00 85.06 100 LEU A C 1
ATOM 832 O O . LEU A 1 100 ? 17.316 -9.657 -20.542 1.00 85.06 100 LEU A O 1
ATOM 836 N N . SER A 1 101 ? 17.569 -11.357 -19.100 1.00 84.69 101 SER A N 1
ATOM 837 C CA . SER A 1 101 ? 18.004 -12.322 -20.122 1.00 84.69 101 SER A CA 1
ATOM 838 C C . SER A 1 101 ? 16.872 -12.779 -21.050 1.00 84.69 101 SER A C 1
ATOM 840 O O . SER A 1 101 ? 17.079 -12.915 -22.258 1.00 84.69 101 SER A O 1
ATOM 842 N N . LYS A 1 102 ? 15.658 -13.004 -20.529 1.00 84.81 102 LYS A N 1
ATOM 843 C CA . LYS A 1 102 ? 14.527 -13.513 -21.330 1.00 84.81 102 LYS A CA 1
ATOM 844 C C . LYS A 1 102 ? 13.708 -12.418 -22.009 1.00 84.81 102 LYS A C 1
ATOM 846 O O . LYS A 1 102 ? 13.139 -12.651 -23.079 1.00 84.81 102 LYS A O 1
ATOM 851 N N . VAL A 1 103 ? 13.608 -11.227 -21.424 1.00 82.12 103 VAL A N 1
ATOM 852 C CA . VAL A 1 103 ? 12.773 -10.140 -21.951 1.00 82.12 103 VAL A CA 1
ATOM 853 C C . VAL A 1 103 ? 13.619 -9.214 -22.829 1.00 82.12 103 VAL A C 1
ATOM 855 O O . VAL A 1 103 ? 14.072 -8.158 -22.401 1.00 82.12 103 VAL A O 1
ATOM 858 N N . LYS A 1 104 ? 13.751 -9.568 -24.115 1.00 67.25 104 LYS A N 1
ATOM 859 C CA . LYS A 1 104 ? 14.549 -8.841 -25.135 1.00 67.25 104 LYS A CA 1
ATOM 860 C C . LYS A 1 104 ? 14.201 -7.350 -25.336 1.00 67.25 104 LYS A C 1
ATOM 862 O O . LYS A 1 104 ? 14.951 -6.625 -25.985 1.00 67.25 104 LYS A O 1
ATOM 867 N N . ASN A 1 105 ? 13.046 -6.901 -24.842 1.00 69.06 105 ASN A N 1
ATOM 868 C CA . ASN A 1 105 ? 12.579 -5.510 -24.931 1.00 69.06 105 ASN A CA 1
ATOM 869 C C . ASN A 1 105 ? 12.392 -4.859 -23.552 1.00 69.06 105 ASN A C 1
ATOM 871 O O . ASN A 1 105 ? 11.775 -3.799 -23.456 1.00 69.06 105 ASN A O 1
ATOM 875 N N . CYS A 1 106 ? 12.891 -5.485 -22.487 1.00 65.50 106 CYS A N 1
ATOM 876 C CA . CYS A 1 106 ? 12.949 -4.838 -21.189 1.00 65.50 106 CYS A CA 1
ATOM 877 C C . CYS A 1 106 ? 13.850 -3.603 -21.322 1.00 65.50 106 CYS A C 1
ATOM 879 O O . CYS A 1 106 ? 14.928 -3.697 -21.904 1.00 65.50 106 CYS A O 1
ATOM 881 N N . ARG A 1 107 ? 13.381 -2.436 -20.863 1.00 62.62 107 ARG A N 1
ATOM 882 C CA . ARG A 1 107 ? 14.099 -1.147 -20.949 1.00 62.62 107 ARG A CA 1
ATOM 883 C C . ARG A 1 107 ? 14.350 -0.575 -22.351 1.00 62.62 107 ARG A C 1
ATOM 885 O O . ARG A 1 107 ? 15.128 0.365 -22.479 1.00 62.62 107 ARG A O 1
ATOM 892 N N . LYS A 1 108 ? 13.681 -1.044 -23.414 1.00 60.50 108 LYS A N 1
ATOM 893 C CA . LYS A 1 108 ? 13.757 -0.339 -24.710 1.00 60.50 108 LYS A CA 1
ATOM 894 C C . LYS A 1 108 ? 13.007 0.995 -24.654 1.00 60.50 108 LYS A C 1
ATOM 896 O O . LYS A 1 108 ? 11.853 1.088 -25.067 1.00 60.50 108 LYS A O 1
ATOM 901 N N . ALA A 1 109 ? 13.698 2.045 -24.221 1.00 49.56 109 ALA A N 1
ATOM 902 C CA . ALA A 1 109 ? 13.486 3.372 -24.770 1.00 49.56 109 ALA A CA 1
ATOM 903 C C . ALA A 1 109 ? 13.892 3.312 -26.252 1.00 49.56 109 ALA A C 1
ATOM 905 O O . ALA A 1 109 ? 15.049 3.059 -26.588 1.00 49.56 109 ALA A O 1
ATOM 906 N N . LYS A 1 110 ? 12.937 3.471 -27.174 1.00 45.66 110 LYS A N 1
ATOM 907 C CA . LYS A 1 110 ? 13.298 3.816 -28.556 1.00 45.66 110 LYS A CA 1
ATOM 908 C C . LYS A 1 110 ? 14.025 5.159 -28.479 1.00 45.66 110 LYS A C 1
ATOM 910 O O . LYS A 1 110 ? 13.461 6.063 -27.870 1.00 45.66 110 LYS A O 1
ATOM 915 N N . LYS A 1 111 ? 15.247 5.212 -29.039 1.00 36.78 111 LYS A N 1
ATOM 916 C CA . LYS A 1 111 ? 16.150 6.373 -29.148 1.00 36.78 111 LYS A CA 1
ATOM 917 C C . LYS A 1 111 ? 15.440 7.685 -28.806 1.00 36.78 111 LYS A C 1
ATOM 919 O O . LYS A 1 111 ? 14.666 8.195 -29.610 1.00 36.78 111 LYS A O 1
ATOM 924 N N . VAL A 1 112 ? 15.706 8.204 -27.611 1.00 39.16 112 VAL A N 1
ATOM 925 C CA . VAL A 1 112 ? 15.657 9.649 -27.423 1.00 39.16 112 VAL A CA 1
ATOM 926 C C . VAL A 1 112 ? 16.795 10.156 -28.301 1.00 39.16 112 VAL A C 1
ATOM 928 O O . VAL A 1 112 ? 17.947 9.806 -28.060 1.00 39.16 112 VAL A O 1
ATOM 931 N N . GLU A 1 113 ? 16.475 10.843 -29.393 1.00 34.66 113 GLU A N 1
ATOM 932 C CA . GLU A 1 113 ? 17.461 11.680 -30.069 1.00 34.66 113 GLU A CA 1
ATOM 933 C C . GLU A 1 113 ? 17.876 12.735 -29.045 1.00 34.66 113 GLU A C 1
ATOM 935 O O . GLU A 1 113 ? 17.123 13.658 -28.740 1.00 34.66 113 GLU A O 1
ATOM 940 N N . SER A 1 114 ? 19.021 12.506 -28.408 1.00 30.83 114 SER A N 1
ATOM 941 C CA . SER A 1 114 ? 19.675 13.496 -27.575 1.00 30.83 114 SER A CA 1
ATOM 942 C C . SER A 1 114 ? 20.247 14.547 -28.515 1.00 30.83 114 SER A C 1
ATOM 944 O O . SER A 1 114 ? 21.281 14.325 -29.146 1.00 30.83 114 SER A O 1
ATOM 946 N N . TYR A 1 115 ? 19.562 15.678 -28.628 1.00 33.78 115 TYR A N 1
ATOM 947 C CA . TYR A 1 115 ? 20.259 16.922 -28.905 1.00 33.78 115 TYR A CA 1
ATOM 948 C C . TYR A 1 115 ? 21.107 17.188 -27.663 1.00 33.78 115 TYR A C 1
ATOM 950 O O . TYR A 1 115 ? 20.573 17.496 -26.601 1.00 33.78 115 TYR A O 1
ATOM 958 N N . ILE A 1 116 ? 22.404 16.910 -27.769 1.00 35.69 116 ILE A N 1
ATOM 959 C CA . ILE A 1 116 ? 23.384 17.417 -26.818 1.00 35.69 116 ILE A CA 1
ATOM 960 C C . ILE A 1 116 ? 23.544 18.882 -27.218 1.00 35.69 116 ILE A C 1
ATOM 962 O O . ILE A 1 116 ? 24.193 19.183 -28.216 1.00 35.69 116 ILE A O 1
ATOM 966 N N . GLU A 1 117 ? 22.827 19.767 -26.534 1.00 37.00 117 GLU A N 1
ATOM 967 C CA . GLU A 1 117 ? 23.268 21.151 -26.406 1.00 37.00 117 GLU A CA 1
ATOM 968 C C . GLU A 1 117 ? 24.166 21.163 -25.171 1.00 37.00 117 GLU A C 1
ATOM 970 O O . GLU A 1 117 ? 23.716 20.834 -24.072 1.00 37.00 117 GLU A O 1
ATOM 975 N N . ASP A 1 118 ? 25.454 21.424 -25.396 1.00 39.81 118 ASP A N 1
ATOM 976 C CA . ASP A 1 118 ? 26.458 21.600 -24.353 1.00 39.81 118 ASP A CA 1
ATOM 977 C C . ASP A 1 118 ? 26.088 22.843 -23.526 1.00 39.81 118 ASP A C 1
ATOM 979 O O . ASP A 1 118 ? 26.370 23.975 -23.918 1.00 39.81 118 ASP A O 1
ATOM 983 N N . ASP A 1 119 ? 25.408 22.626 -22.401 1.00 33.47 119 ASP A N 1
ATOM 984 C CA . ASP A 1 119 ? 25.218 23.616 -21.344 1.00 33.47 119 ASP A CA 1
ATOM 985 C C . ASP A 1 119 ? 25.786 23.028 -20.044 1.00 33.47 119 ASP A C 1
ATOM 987 O O . ASP A 1 119 ? 25.191 22.148 -19.414 1.00 33.47 119 ASP A O 1
ATOM 991 N N . ASP A 1 120 ? 26.987 23.482 -19.680 1.00 39.38 120 ASP A N 1
ATOM 992 C CA . ASP A 1 120 ? 27.807 23.037 -18.541 1.00 39.38 120 ASP A CA 1
ATOM 993 C C . ASP A 1 120 ? 27.238 23.469 -17.169 1.00 39.38 120 ASP A C 1
ATOM 995 O O . ASP A 1 120 ? 27.966 23.876 -16.264 1.00 39.38 120 ASP A O 1
ATOM 999 N N . ASN A 1 121 ? 25.922 23.377 -16.972 1.00 44.28 121 ASN A N 1
ATOM 1000 C CA . ASN A 1 121 ? 25.268 23.560 -15.673 1.00 44.28 121 ASN A CA 1
ATOM 1001 C C . ASN A 1 121 ? 24.051 22.641 -15.509 1.00 44.28 121 ASN A C 1
ATOM 1003 O O . ASN A 1 121 ? 22.937 23.069 -15.197 1.00 44.28 121 ASN A O 1
ATOM 1007 N N . ILE A 1 122 ? 24.267 21.335 -15.667 1.00 36.69 122 ILE A N 1
ATOM 1008 C CA . ILE A 1 122 ? 23.303 20.334 -15.206 1.00 36.69 122 ILE A CA 1
ATOM 1009 C C . ILE A 1 122 ? 23.529 20.133 -13.705 1.00 36.69 122 ILE A C 1
ATOM 1011 O O . ILE A 1 122 ? 24.308 19.280 -13.286 1.00 36.69 122 ILE A O 1
ATOM 1015 N N . ALA A 1 123 ? 22.839 20.929 -12.887 1.00 44.50 123 ALA A N 1
ATOM 1016 C CA . ALA A 1 123 ? 22.579 20.538 -11.507 1.00 44.50 123 ALA A CA 1
ATOM 1017 C C . ALA A 1 123 ? 21.805 19.208 -11.529 1.00 44.50 123 ALA A C 1
ATOM 1019 O O . ALA A 1 123 ? 20.765 19.101 -12.186 1.00 44.50 123 ALA A O 1
ATOM 1020 N N . ASP A 1 124 ? 22.343 18.189 -10.859 1.00 39.75 124 ASP A N 1
ATOM 1021 C CA . ASP A 1 124 ? 21.755 16.855 -10.777 1.00 39.75 124 ASP A CA 1
ATOM 1022 C C . ASP A 1 124 ? 20.352 16.934 -10.135 1.00 39.75 124 ASP A C 1
ATOM 1024 O O . ASP A 1 124 ? 20.224 17.369 -8.988 1.00 39.75 124 ASP A O 1
ATOM 1028 N N . PRO A 1 125 ? 19.271 16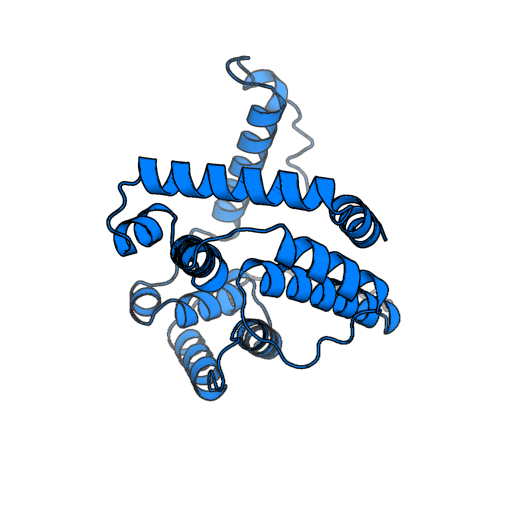.516 -10.823 1.00 46.41 125 PRO A N 1
ATOM 1029 C CA . PRO A 1 125 ? 17.919 16.503 -10.260 1.00 46.41 125 PRO A CA 1
ATOM 1030 C C . PRO A 1 125 ? 17.722 15.558 -9.057 1.00 46.41 125 PRO A C 1
ATOM 1032 O O . PRO A 1 125 ? 16.601 15.470 -8.550 1.00 46.41 125 PRO A O 1
ATOM 1035 N N . PHE A 1 126 ? 18.759 14.825 -8.630 1.00 47.38 126 PHE A N 1
ATOM 1036 C CA . PHE A 1 126 ? 18.708 13.803 -7.579 1.00 47.38 126 PHE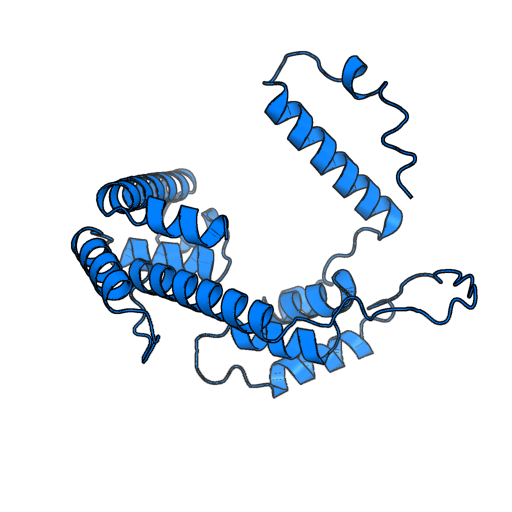 A CA 1
ATOM 1037 C C . PHE A 1 126 ? 19.478 14.118 -6.289 1.00 47.38 126 PHE A C 1
ATOM 1039 O O . PHE A 1 126 ? 19.532 13.252 -5.410 1.00 47.38 126 PHE A O 1
ATOM 1046 N N . GLU A 1 127 ? 20.006 15.327 -6.091 1.00 46.53 127 GLU A N 1
ATOM 1047 C CA . GLU A 1 127 ? 20.535 15.707 -4.774 1.00 46.53 127 GLU A CA 1
ATOM 1048 C C . GLU A 1 127 ? 19.390 15.936 -3.772 1.00 46.53 127 GLU A C 1
ATOM 1050 O O . GLU A 1 127 ? 18.926 17.049 -3.524 1.00 46.53 127 GLU A O 1
ATOM 1055 N N . ILE A 1 128 ? 18.908 14.839 -3.181 1.00 52.81 128 ILE A N 1
ATOM 1056 C CA . ILE A 1 128 ? 18.091 14.868 -1.970 1.00 52.81 128 ILE A CA 1
ATOM 1057 C C . ILE A 1 128 ? 18.979 15.476 -0.888 1.00 52.81 128 ILE A C 1
ATOM 1059 O O . ILE A 1 128 ? 19.945 14.851 -0.443 1.00 52.81 128 ILE A O 1
ATOM 1063 N N . THR A 1 129 ? 18.669 16.700 -0.467 1.00 66.00 129 THR A N 1
ATOM 1064 C CA . THR A 1 129 ? 19.376 17.314 0.655 1.00 66.00 129 THR A CA 1
ATOM 1065 C C . THR A 1 129 ? 19.256 16.405 1.885 1.00 66.00 129 THR A C 1
ATOM 1067 O O . THR A 1 129 ? 18.214 15.763 2.075 1.00 66.00 129 THR A O 1
ATOM 1070 N N . PRO A 1 130 ? 20.282 16.330 2.753 1.00 62.69 130 PRO A N 1
ATOM 1071 C CA . PRO A 1 130 ? 20.215 15.528 3.974 1.00 62.69 130 PRO A CA 1
ATOM 1072 C C . PRO A 1 130 ? 18.939 15.798 4.788 1.00 62.69 130 PRO A C 1
ATOM 1074 O O . PRO A 1 130 ? 18.330 14.869 5.309 1.00 62.69 130 PRO A O 1
ATOM 1077 N N . GLU A 1 131 ? 18.477 17.048 4.814 1.00 66.25 131 GLU A N 1
ATOM 1078 C CA . GLU A 1 131 ? 17.228 17.473 5.458 1.00 66.25 131 GLU A CA 1
ATOM 1079 C C . GLU A 1 131 ? 15.976 16.853 4.818 1.00 66.25 131 GLU A C 1
ATOM 1081 O O . GLU A 1 131 ? 15.131 16.315 5.534 1.00 66.25 131 GLU A O 1
ATOM 1086 N N . SER A 1 132 ? 15.882 16.825 3.484 1.00 64.50 132 SER A N 1
ATOM 1087 C CA . SER A 1 132 ? 14.770 16.179 2.770 1.00 64.50 132 SER A CA 1
ATOM 1088 C C . SER A 1 132 ? 14.727 14.665 3.015 1.00 64.50 132 SER A C 1
ATOM 1090 O O . SER A 1 132 ? 13.647 14.072 3.128 1.00 64.50 132 SER A O 1
ATOM 1092 N N . TYR A 1 133 ? 15.892 14.030 3.167 1.00 68.75 133 TYR A N 1
ATOM 1093 C CA . TYR A 1 133 ? 15.984 12.615 3.523 1.00 68.75 133 TYR A CA 1
ATOM 1094 C C . TYR A 1 133 ? 15.444 12.339 4.935 1.00 68.75 133 TYR A C 1
ATOM 1096 O O . TYR A 1 133 ? 14.652 11.407 5.111 1.00 68.75 133 TYR A O 1
ATOM 1104 N N . TYR A 1 134 ? 15.817 13.151 5.932 1.00 69.06 134 TYR A N 1
ATOM 1105 C CA . TYR A 1 134 ? 15.305 13.006 7.301 1.00 69.06 134 TYR A CA 1
ATOM 1106 C C . TYR A 1 134 ? 13.798 13.226 7.373 1.00 69.06 134 TYR A C 1
ATOM 1108 O O . TYR A 1 134 ? 13.098 12.414 7.975 1.00 69.06 134 TYR A O 1
ATOM 1116 N N . GLU A 1 135 ? 13.281 14.243 6.690 1.00 68.62 135 GLU A N 1
ATOM 1117 C CA . GLU A 1 135 ? 11.846 14.517 6.672 1.00 68.62 135 GLU A CA 1
ATOM 1118 C C . GLU A 1 135 ? 11.057 13.376 6.006 1.00 68.62 135 GLU A C 1
ATOM 1120 O O . GLU A 1 135 ? 10.040 12.907 6.524 1.00 68.62 135 GLU A O 1
ATOM 1125 N N . THR A 1 136 ? 11.565 12.843 4.892 1.00 69.06 136 THR A N 1
ATOM 1126 C CA . THR A 1 136 ? 10.956 11.689 4.213 1.00 69.06 136 THR A CA 1
ATOM 1127 C C . THR A 1 136 ? 10.981 10.441 5.101 1.00 69.06 136 THR A C 1
ATOM 1129 O O . THR A 1 136 ? 10.003 9.687 5.150 1.00 69.06 136 THR A O 1
ATOM 1132 N N . LYS A 1 137 ? 12.072 10.232 5.847 1.00 72.12 137 LYS A N 1
ATOM 1133 C CA . LYS A 1 137 ? 12.230 9.119 6.790 1.00 72.12 137 LYS A CA 1
ATOM 1134 C C . LYS A 1 137 ? 11.280 9.239 7.984 1.00 72.12 137 LYS A C 1
ATOM 1136 O O . LYS A 1 137 ? 10.651 8.250 8.354 1.00 72.12 137 LYS A O 1
ATOM 1141 N N . GLU A 1 138 ? 11.118 10.429 8.556 1.00 69.19 138 GLU A N 1
ATOM 1142 C CA . GLU A 1 138 ? 10.164 10.671 9.645 1.00 69.19 138 GLU A CA 1
ATOM 1143 C C . GLU A 1 138 ? 8.719 10.435 9.200 1.00 69.19 138 GLU A C 1
ATOM 1145 O O . GLU A 1 138 ? 7.959 9.750 9.892 1.00 69.19 138 GLU A O 1
ATOM 1150 N N . ARG A 1 139 ? 8.348 10.908 8.004 1.00 70.19 139 ARG A N 1
ATOM 1151 C CA . ARG A 1 139 ? 7.023 10.648 7.416 1.00 70.19 139 ARG A CA 1
ATOM 1152 C C . ARG A 1 139 ? 6.775 9.157 7.217 1.00 70.19 139 ARG A C 1
ATOM 1154 O O . ARG A 1 139 ? 5.694 8.666 7.548 1.00 70.19 139 ARG A O 1
ATOM 1161 N N . ALA A 1 140 ? 7.765 8.429 6.704 1.00 70.75 140 ALA A N 1
ATOM 1162 C CA . ALA A 1 140 ? 7.672 6.982 6.535 1.00 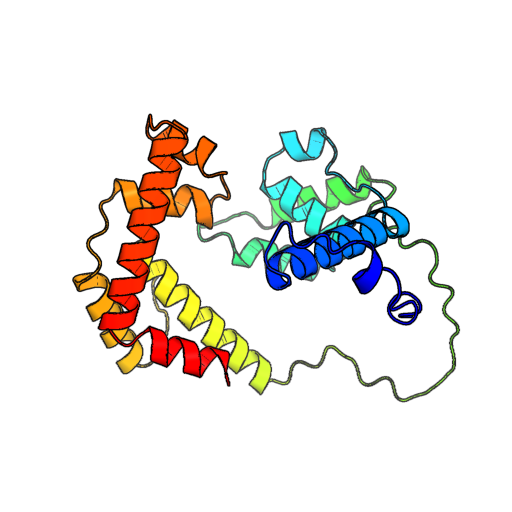70.75 140 ALA A CA 1
ATOM 1163 C C . ALA A 1 140 ? 7.487 6.272 7.886 1.00 70.75 140 ALA A C 1
ATOM 1165 O O . ALA A 1 140 ? 6.598 5.432 8.022 1.00 70.75 140 ALA A O 1
ATOM 1166 N N . ASN A 1 141 ? 8.247 6.668 8.909 1.00 73.31 141 ASN A N 1
ATOM 1167 C CA . ASN A 1 141 ? 8.134 6.120 10.261 1.00 73.31 141 ASN A CA 1
ATOM 1168 C C . ASN A 1 141 ? 6.756 6.382 10.881 1.00 73.31 141 ASN A C 1
ATOM 1170 O O . ASN A 1 141 ? 6.164 5.476 11.470 1.00 73.31 141 ASN A O 1
ATOM 1174 N N . PHE A 1 142 ? 6.209 7.586 10.708 1.00 71.44 142 PHE A N 1
ATOM 1175 C CA . PHE A 1 142 ? 4.872 7.939 11.184 1.00 71.44 142 PHE A CA 1
ATOM 1176 C C . PHE A 1 142 ? 3.775 7.113 10.502 1.00 71.44 142 PHE A C 1
ATOM 1178 O O . PHE A 1 142 ? 2.904 6.546 11.167 1.00 71.44 142 PHE A O 1
ATOM 1185 N N . MET A 1 143 ? 3.843 6.980 9.177 1.00 70.94 143 MET A N 1
ATOM 1186 C CA . MET A 1 143 ? 2.883 6.183 8.410 1.00 70.94 143 MET A CA 1
ATOM 1187 C C . MET A 1 143 ? 2.963 4.697 8.769 1.00 70.94 143 MET A C 1
ATOM 1189 O O . MET A 1 143 ? 1.926 4.049 8.936 1.00 70.94 143 MET A O 1
ATOM 1193 N N . ASN A 1 144 ? 4.173 4.177 8.977 1.00 72.69 144 ASN A N 1
ATOM 1194 C CA . ASN A 1 144 ? 4.385 2.811 9.446 1.00 72.69 144 ASN A CA 1
ATOM 1195 C C . ASN A 1 144 ? 3.813 2.606 10.853 1.00 72.69 144 ASN A C 1
ATOM 1197 O O . ASN A 1 144 ? 3.162 1.594 11.096 1.00 72.69 144 ASN A O 1
ATOM 1201 N N . ALA A 1 145 ? 3.951 3.579 11.755 1.00 71.69 145 ALA A N 1
ATOM 1202 C CA . ALA A 1 145 ? 3.392 3.509 13.105 1.00 71.69 145 ALA A CA 1
ATOM 1203 C C . ALA A 1 145 ? 1.854 3.458 13.125 1.00 71.69 145 ALA A C 1
ATOM 1205 O O . ALA A 1 145 ? 1.251 2.741 13.925 1.00 71.69 145 ALA A O 1
ATOM 1206 N N . ILE A 1 146 ? 1.196 4.194 12.226 1.00 74.75 146 ILE A N 1
ATOM 1207 C CA . ILE A 1 146 ? -0.265 4.134 12.072 1.00 74.75 146 ILE A CA 1
ATOM 1208 C C . ILE A 1 146 ? -0.679 2.784 11.486 1.00 74.75 146 ILE A C 1
ATOM 1210 O O . ILE A 1 146 ? -1.649 2.172 11.937 1.00 74.75 146 ILE A O 1
ATOM 1214 N N . PHE A 1 147 ? 0.055 2.298 10.489 1.00 73.81 147 PHE A N 1
ATOM 1215 C CA . PHE A 1 147 ? -0.241 1.028 9.841 1.00 73.81 147 PHE A CA 1
ATOM 1216 C C . PHE A 1 147 ? -0.102 -0.159 10.802 1.00 73.81 147 PHE A C 1
ATOM 1218 O O . PHE A 1 147 ? -1.005 -0.998 10.885 1.00 73.81 147 PHE A O 1
ATOM 1225 N N . THR A 1 148 ? 0.970 -0.189 11.595 1.00 74.38 148 THR A N 1
ATOM 1226 C CA . THR A 1 148 ? 1.182 -1.202 12.638 1.00 74.38 148 THR A CA 1
ATOM 1227 C C . THR A 1 148 ? 0.120 -1.102 13.726 1.00 74.38 148 THR A C 1
ATOM 1229 O O . THR A 1 148 ? -0.379 -2.130 14.183 1.00 74.38 148 THR A O 1
ATOM 1232 N N . ALA A 1 149 ? -0.331 0.105 14.076 1.00 72.06 149 ALA A N 1
ATOM 1233 C CA . ALA A 1 149 ? -1.432 0.290 15.015 1.00 72.06 149 ALA A CA 1
ATOM 1234 C C . ALA A 1 149 ? -2.781 -0.245 14.515 1.00 72.06 149 ALA A C 1
ATOM 1236 O O . ALA A 1 149 ? -3.589 -0.702 15.322 1.00 72.06 149 ALA A O 1
ATOM 1237 N N . ILE A 1 150 ? -3.025 -0.221 13.204 1.00 74.44 150 ILE A N 1
ATOM 1238 C CA . ILE A 1 150 ? -4.263 -0.739 12.605 1.00 74.44 150 ILE A CA 1
ATOM 1239 C C . ILE A 1 150 ? -4.220 -2.267 12.469 1.00 74.44 150 ILE A C 1
ATOM 1241 O O . ILE A 1 150 ? -5.222 -2.938 12.724 1.00 74.44 150 ILE A O 1
ATOM 1245 N N . ILE A 1 151 ? -3.081 -2.827 12.057 1.00 72.62 151 ILE A N 1
ATOM 1246 C CA . ILE A 1 151 ? -2.958 -4.259 11.730 1.00 72.62 151 ILE A CA 1
ATOM 1247 C C . ILE A 1 151 ? -2.517 -5.091 12.945 1.00 72.62 151 ILE A C 1
ATOM 1249 O O . ILE A 1 151 ? -2.808 -6.286 13.013 1.00 72.62 151 ILE A O 1
ATOM 1253 N N . GLY A 1 152 ? -1.905 -4.469 13.954 1.00 64.56 152 GLY A N 1
ATOM 1254 C CA . GLY A 1 152 ? -1.501 -5.119 15.201 1.00 64.56 152 GLY A CA 1
ATOM 1255 C C . GLY A 1 152 ? -0.235 -5.972 15.084 1.00 64.56 152 GLY A C 1
ATOM 1256 O O . GLY A 1 152 ? -0.024 -6.857 15.911 1.00 64.56 152 GLY A O 1
ATOM 1257 N N . THR A 1 153 ? 0.599 -5.746 14.068 1.00 54.50 153 THR A N 1
ATOM 1258 C CA . THR A 1 153 ? 1.927 -6.366 13.975 1.00 54.50 153 THR A CA 1
ATOM 1259 C C . THR A 1 153 ? 2.857 -5.715 14.996 1.00 54.50 153 THR A C 1
ATOM 1261 O O . THR A 1 153 ? 3.012 -4.495 15.000 1.00 54.50 153 THR A O 1
ATOM 1264 N N . LYS A 1 154 ? 3.465 -6.516 15.882 1.00 49.19 154 LYS A N 1
ATOM 1265 C CA . LYS A 1 154 ? 4.555 -6.047 16.747 1.00 49.19 154 LYS A CA 1
ATOM 1266 C C . LYS A 1 154 ? 5.720 -5.636 15.848 1.00 49.19 154 LYS A C 1
ATOM 1268 O O . LYS A 1 154 ? 6.248 -6.477 15.133 1.00 49.19 154 LYS A O 1
ATOM 1273 N N . THR A 1 155 ? 6.099 -4.369 15.892 1.00 42.81 155 THR A N 1
ATOM 1274 C CA . THR A 1 155 ? 7.375 -3.896 15.354 1.00 42.81 155 THR A CA 1
ATOM 1275 C C . THR A 1 155 ? 8.152 -3.289 16.500 1.00 42.81 155 THR A C 1
ATOM 1277 O O . THR A 1 155 ? 7.685 -2.346 17.150 1.00 42.81 155 THR A O 1
ATOM 1280 N N . ASP A 1 156 ? 9.311 -3.878 16.752 1.00 42.84 156 ASP A N 1
ATOM 1281 C CA . ASP A 1 156 ? 10.318 -3.355 17.651 1.00 42.84 156 ASP A CA 1
ATOM 1282 C C . ASP A 1 156 ? 10.757 -1.960 17.174 1.00 42.84 156 ASP A C 1
ATOM 1284 O O . ASP A 1 156 ? 10.896 -1.700 15.979 1.00 42.84 156 ASP A O 1
ATOM 1288 N N . SER A 1 157 ? 10.917 -1.045 18.134 1.00 48.47 157 SER A N 1
ATOM 1289 C CA . SER A 1 157 ? 11.660 0.218 18.004 1.00 48.47 157 SER A CA 1
ATOM 1290 C C . SER A 1 157 ? 11.340 1.111 16.789 1.00 48.47 157 SER A C 1
ATOM 1292 O O . SER A 1 157 ? 12.200 1.337 15.941 1.00 48.47 157 SER A O 1
ATOM 1294 N N . ILE A 1 158 ? 10.144 1.713 16.734 1.00 55.44 158 ILE A N 1
ATOM 1295 C CA . ILE A 1 158 ? 9.978 2.969 15.980 1.00 55.44 158 ILE A CA 1
ATOM 1296 C C . ILE A 1 158 ? 10.209 4.121 16.965 1.00 55.44 158 ILE A C 1
ATOM 1298 O O . ILE A 1 158 ? 9.420 4.315 17.895 1.00 55.44 158 ILE A O 1
ATOM 1302 N N . GLU A 1 159 ? 11.308 4.857 16.788 1.00 55.66 159 GLU A N 1
ATOM 1303 C CA . GLU A 1 159 ? 11.593 6.108 17.503 1.00 55.66 159 GLU A CA 1
ATOM 1304 C C . GLU A 1 159 ? 10.596 7.182 17.042 1.00 55.66 159 GLU A C 1
ATOM 1306 O O . GLU A 1 159 ? 10.846 7.946 16.115 1.00 55.66 159 GLU A O 1
ATOM 1311 N N . LEU A 1 160 ? 9.408 7.193 17.647 1.00 61.12 160 LEU A N 1
ATOM 1312 C CA . LEU A 1 160 ? 8.458 8.299 17.531 1.00 61.12 160 LEU A CA 1
ATOM 1313 C C . LEU A 1 160 ? 8.519 9.145 18.795 1.00 61.12 160 LEU A C 1
ATOM 1315 O O . LEU A 1 160 ? 8.633 8.608 19.900 1.00 61.12 160 LEU A O 1
ATOM 1319 N N . GLY A 1 161 ? 8.347 10.458 18.637 1.00 61.50 161 GLY A N 1
ATOM 1320 C CA . GLY A 1 161 ? 8.171 11.367 19.765 1.00 61.50 161 GLY A CA 1
ATOM 1321 C C . GLY A 1 161 ? 7.059 10.889 20.708 1.00 61.50 161 GLY A C 1
ATOM 1322 O O . GLY A 1 161 ? 6.019 10.384 20.272 1.00 61.50 161 GLY A O 1
ATOM 1323 N N . GLU A 1 162 ? 7.267 11.050 22.017 1.00 66.44 162 GLU A N 1
ATOM 1324 C CA . GLU A 1 162 ? 6.389 10.500 23.063 1.00 66.44 162 GLU A CA 1
ATOM 1325 C C . GLU A 1 162 ? 4.911 10.894 22.911 1.00 66.44 162 GLU A C 1
ATOM 1327 O O . GLU A 1 162 ? 4.020 10.115 23.259 1.00 66.44 162 GLU A O 1
ATOM 1332 N N . ASN A 1 163 ? 4.637 12.079 22.358 1.00 68.81 163 ASN A N 1
ATOM 1333 C CA . ASN A 1 163 ? 3.277 12.559 22.111 1.00 68.81 163 ASN A CA 1
ATOM 1334 C C . ASN A 1 163 ? 2.546 11.710 21.066 1.00 68.81 163 ASN A C 1
ATOM 1336 O O . ASN A 1 163 ? 1.429 11.257 21.316 1.00 68.81 163 ASN A O 1
ATOM 1340 N N . ILE A 1 164 ? 3.204 11.399 19.949 1.00 69.31 164 ILE A N 1
ATOM 1341 C CA . ILE A 1 164 ? 2.628 10.582 18.876 1.00 69.31 164 ILE A CA 1
ATOM 1342 C C . ILE A 1 164 ? 2.362 9.162 19.381 1.00 69.31 164 ILE A C 1
ATOM 1344 O O . ILE A 1 164 ? 1.307 8.582 19.117 1.00 69.31 164 ILE A O 1
ATOM 1348 N N . LYS A 1 165 ? 3.275 8.609 20.187 1.00 72.75 165 LYS A N 1
ATOM 1349 C CA . LYS A 1 165 ? 3.099 7.284 20.795 1.00 72.75 165 LYS A CA 1
ATOM 1350 C C . LYS A 1 165 ? 1.848 7.224 21.678 1.00 72.75 165 LYS A C 1
ATOM 1352 O O . LYS A 1 165 ? 1.098 6.251 21.600 1.00 72.75 165 LYS A O 1
ATOM 1357 N N . LYS A 1 166 ? 1.576 8.268 22.471 1.00 73.62 166 LYS A N 1
ATOM 1358 C CA . LYS A 1 166 ? 0.358 8.371 23.302 1.00 73.62 166 LYS A CA 1
ATOM 1359 C C . LYS A 1 166 ? -0.909 8.472 22.451 1.00 73.62 166 LYS A C 1
ATOM 1361 O O . LYS A 1 166 ? -1.893 7.790 22.740 1.00 73.62 166 LYS A O 1
ATOM 1366 N N . VAL A 1 167 ? -0.885 9.275 21.387 1.00 75.12 167 VAL A N 1
ATOM 1367 C CA . VAL A 1 167 ? -2.020 9.425 20.460 1.00 75.12 167 VAL A CA 1
ATOM 1368 C C . VAL A 1 167 ? -2.324 8.098 19.752 1.00 75.12 167 VAL A C 1
ATOM 1370 O O . VAL A 1 167 ? -3.481 7.674 19.705 1.00 75.12 167 VAL A O 1
ATOM 1373 N N . ILE A 1 168 ? -1.293 7.380 19.297 1.00 74.25 168 ILE A N 1
ATOM 1374 C CA . ILE A 1 168 ? -1.422 6.055 18.674 1.00 74.25 168 ILE A CA 1
ATOM 1375 C C . ILE A 1 168 ? -1.943 5.012 19.672 1.00 74.25 168 ILE A C 1
ATOM 1377 O O . ILE A 1 168 ? -2.824 4.229 19.325 1.00 74.25 168 ILE A O 1
ATOM 1381 N N . GLN A 1 169 ? -1.470 5.004 20.920 1.00 75.88 169 GLN A N 1
ATOM 1382 C CA . GLN A 1 169 ? -1.985 4.093 21.952 1.00 75.88 169 GLN A CA 1
ATOM 1383 C C . GLN A 1 169 ? -3.459 4.360 22.281 1.00 75.88 169 GLN A C 1
ATOM 1385 O O . GLN A 1 169 ? -4.241 3.421 22.433 1.00 75.88 169 GLN A O 1
ATOM 1390 N N . ASN A 1 170 ? -3.868 5.628 22.352 1.00 79.12 170 ASN A N 1
ATOM 1391 C CA . ASN A 1 170 ? -5.273 5.995 22.537 1.00 79.12 170 ASN A CA 1
ATOM 1392 C C . ASN A 1 170 ? -6.132 5.564 21.344 1.00 79.12 170 ASN A C 1
ATOM 1394 O O . ASN A 1 170 ? -7.253 5.088 21.527 1.00 79.12 170 ASN A O 1
ATOM 1398 N N . PHE A 1 171 ? -5.591 5.672 20.131 1.00 79.38 171 PHE A N 1
ATOM 1399 C CA . PHE A 1 171 ? -6.230 5.159 18.927 1.00 79.38 171 PHE A CA 1
ATOM 1400 C C . PHE A 1 171 ? -6.367 3.635 18.944 1.00 79.38 171 PHE A C 1
ATOM 1402 O O . PHE A 1 171 ? -7.461 3.139 18.702 1.00 79.38 171 PHE A O 1
ATOM 1409 N N . GLN A 1 172 ? -5.323 2.893 19.317 1.00 76.94 172 GLN A N 1
ATOM 1410 C CA . GLN A 1 172 ? -5.385 1.433 19.448 1.00 76.94 172 GLN A CA 1
ATOM 1411 C C . GLN A 1 172 ? -6.422 0.981 20.482 1.00 76.94 172 GLN A C 1
ATOM 1413 O O . GLN A 1 172 ? -7.140 0.019 20.233 1.00 76.94 172 GLN A O 1
ATOM 1418 N N . LYS A 1 173 ? -6.532 1.679 21.620 1.00 77.81 173 LYS A N 1
ATOM 1419 C CA . LYS A 1 173 ? -7.529 1.365 22.658 1.00 77.81 173 LYS A CA 1
ATOM 1420 C C . LYS A 1 173 ? -8.965 1.583 22.184 1.00 77.81 173 LYS A C 1
ATOM 1422 O O . LYS A 1 173 ? -9.839 0.812 22.553 1.00 77.81 173 LYS A O 1
ATOM 1427 N N . LYS A 1 174 ? -9.212 2.628 21.388 1.00 81.38 174 LYS A N 1
ATOM 1428 C CA . LYS A 1 174 ? -10.543 2.917 20.829 1.00 81.38 174 LYS A CA 1
ATOM 1429 C C . LYS A 1 174 ? -10.869 2.089 19.585 1.00 81.38 174 LYS A C 1
ATOM 1431 O O . LYS A 1 174 ? -12.038 1.932 19.240 1.00 81.38 174 LYS A O 1
ATOM 1436 N N . LEU A 1 175 ? -9.854 1.605 18.873 1.00 81.69 175 LEU A N 1
ATOM 1437 C CA . LEU A 1 175 ? -10.035 0.852 17.642 1.00 81.69 175 LEU A CA 1
ATOM 1438 C C . LEU A 1 175 ? -10.325 -0.621 17.940 1.00 81.69 175 LEU A C 1
ATOM 1440 O O . LEU A 1 175 ? -9.445 -1.483 17.933 1.00 81.69 175 LEU A O 1
ATOM 1444 N N . GLU A 1 176 ? -11.603 -0.924 18.117 1.00 79.75 176 GLU A N 1
ATOM 1445 C CA . GLU A 1 176 ? -12.087 -2.297 18.224 1.00 79.75 176 GLU A CA 1
ATOM 1446 C C . GLU A 1 176 ? -12.200 -2.933 16.831 1.00 79.75 176 GLU A C 1
ATOM 1448 O O . GLU A 1 176 ? -13.241 -2.884 16.177 1.00 79.75 176 GLU A O 1
ATOM 1453 N N . LEU A 1 177 ? -11.099 -3.505 16.341 1.00 81.81 177 LEU A N 1
ATOM 1454 C CA . LEU A 1 177 ? -11.088 -4.390 15.172 1.00 81.81 177 LEU A CA 1
ATOM 1455 C C . LEU A 1 177 ? -10.975 -5.841 15.628 1.00 81.81 177 LEU A C 1
ATOM 1457 O O . LEU A 1 177 ? -10.036 -6.183 16.350 1.00 81.81 177 LEU A O 1
ATOM 1461 N N . SER A 1 178 ? -11.878 -6.691 15.144 1.00 84.69 178 SER A N 1
ATOM 1462 C CA . SER A 1 178 ? -11.772 -8.140 15.330 1.00 84.69 178 SER A CA 1
ATOM 1463 C C . SER A 1 178 ? -10.553 -8.711 14.595 1.00 84.69 178 SER A C 1
ATOM 1465 O O . SER A 1 178 ? -10.056 -8.129 13.625 1.00 84.69 178 SER A O 1
ATOM 1467 N N . THR A 1 179 ? -10.081 -9.879 15.030 1.00 83.31 179 THR A N 1
ATOM 1468 C CA . THR A 1 179 ? -8.948 -10.581 14.406 1.00 83.31 179 THR A CA 1
ATOM 1469 C C . THR A 1 179 ? -9.191 -10.851 12.919 1.00 83.31 179 THR A C 1
ATOM 1471 O O . THR A 1 179 ? -8.294 -10.645 12.104 1.00 83.31 179 THR A O 1
ATOM 1474 N N . GLU A 1 180 ? -10.418 -11.226 12.550 1.00 86.44 180 GLU A N 1
ATOM 1475 C CA . GLU A 1 180 ? -10.818 -11.439 11.155 1.00 86.44 180 GLU A CA 1
ATOM 1476 C C . GLU A 1 180 ? -10.727 -10.160 10.322 1.00 86.44 180 GLU A C 1
ATOM 1478 O O . GLU A 1 180 ? -10.227 -10.181 9.202 1.00 86.44 180 GLU A O 1
ATOM 1483 N N . GLU A 1 181 ? -11.173 -9.024 10.860 1.00 87.75 181 GLU A N 1
ATOM 1484 C CA . GLU A 1 181 ? -11.114 -7.744 10.151 1.00 87.75 181 GLU A CA 1
ATOM 1485 C C . GLU A 1 181 ? -9.672 -7.273 9.956 1.00 87.75 181 GLU A C 1
ATOM 1487 O O . GLU A 1 181 ? -9.341 -6.743 8.893 1.00 87.75 181 GLU A O 1
ATOM 1492 N N . ARG A 1 182 ? -8.798 -7.498 10.945 1.00 87.69 182 ARG A N 1
ATOM 1493 C CA . ARG A 1 182 ? -7.360 -7.213 10.817 1.00 87.69 182 ARG A CA 1
ATOM 1494 C C . ARG A 1 182 ? -6.720 -8.094 9.755 1.00 87.69 182 ARG A C 1
ATOM 1496 O O . ARG A 1 182 ? -5.989 -7.579 8.911 1.00 87.69 182 ARG A O 1
ATOM 1503 N N . LEU A 1 183 ? -7.025 -9.393 9.760 1.00 87.56 183 LEU A N 1
ATOM 1504 C CA . LEU A 1 183 ? -6.513 -10.324 8.757 1.00 87.56 183 LEU A CA 1
ATOM 1505 C C . LEU A 1 183 ? -7.011 -9.943 7.359 1.00 87.56 183 LEU A C 1
ATOM 1507 O O . LEU A 1 183 ? -6.217 -9.872 6.431 1.00 87.56 183 LEU A O 1
ATOM 1511 N N . PHE A 1 184 ? -8.287 -9.592 7.216 1.00 89.56 184 PHE A N 1
ATOM 1512 C CA . PHE A 1 184 ? -8.861 -9.138 5.951 1.00 89.56 184 PHE A CA 1
ATOM 1513 C C . PHE A 1 184 ? -8.190 -7.862 5.420 1.00 89.56 184 PHE A C 1
ATOM 1515 O O . PHE A 1 184 ? -7.843 -7.785 4.238 1.00 89.56 184 PHE A O 1
ATOM 1522 N N . LEU A 1 185 ? -7.940 -6.872 6.286 1.00 88.44 185 LEU A N 1
ATOM 1523 C CA . LEU A 1 185 ? -7.175 -5.675 5.923 1.00 88.44 185 LEU A CA 1
ATOM 1524 C C . LEU A 1 185 ? -5.742 -6.024 5.506 1.00 88.44 185 LEU A C 1
ATOM 1526 O O . LEU A 1 185 ? -5.256 -5.495 4.504 1.00 88.44 185 LEU A O 1
ATOM 1530 N N . LYS A 1 186 ? -5.088 -6.938 6.229 1.00 85.38 186 LYS A N 1
ATOM 1531 C CA . LYS A 1 186 ? -3.750 -7.444 5.902 1.00 85.38 186 LYS A CA 1
ATOM 1532 C C . LYS A 1 186 ? -3.730 -8.056 4.500 1.00 85.38 186 LYS A C 1
ATOM 1534 O O . LYS A 1 186 ? -2.873 -7.710 3.688 1.00 85.38 186 LYS A O 1
ATOM 1539 N N . THR A 1 187 ? -4.718 -8.883 4.171 1.00 83.62 187 THR A N 1
ATOM 1540 C CA . THR A 1 187 ? -4.789 -9.554 2.869 1.00 83.62 187 THR A CA 1
ATOM 1541 C C . THR A 1 187 ? -4.931 -8.551 1.711 1.00 83.62 187 THR A C 1
ATOM 1543 O O . THR A 1 187 ? -4.297 -8.678 0.659 1.00 83.62 187 THR A O 1
ATOM 1546 N N . ILE A 1 188 ? -5.720 -7.495 1.904 1.00 85.75 188 ILE A N 1
ATOM 1547 C CA . ILE A 1 188 ? -5.922 -6.469 0.872 1.00 85.75 188 ILE A CA 1
ATOM 1548 C C . ILE A 1 188 ? -4.685 -5.577 0.727 1.00 85.75 188 ILE A C 1
ATOM 1550 O O . ILE A 1 188 ? -4.204 -5.369 -0.386 1.00 85.75 188 ILE A O 1
ATOM 1554 N N . TYR A 1 189 ? -4.176 -5.034 1.833 1.00 83.19 189 TYR A N 1
ATOM 1555 C CA . TYR A 1 189 ? -3.190 -3.951 1.800 1.00 83.19 189 TYR A CA 1
ATOM 1556 C C . TYR A 1 189 ? -1.737 -4.421 1.879 1.00 83.19 189 TYR A C 1
ATOM 1558 O O . TYR A 1 189 ? -0.890 -3.789 1.257 1.00 83.19 189 TYR A O 1
ATOM 1566 N N . GLN A 1 190 ? -1.439 -5.516 2.586 1.00 75.25 190 GLN A N 1
ATOM 1567 C CA . GLN A 1 190 ? -0.083 -6.079 2.620 1.00 75.25 190 GLN A CA 1
ATOM 1568 C C . GLN A 1 190 ? 0.144 -7.067 1.479 1.00 75.25 190 GLN A C 1
ATOM 1570 O O . GLN A 1 190 ? 1.152 -6.987 0.787 1.00 75.25 190 GLN A O 1
ATOM 1575 N N . THR A 1 191 ? -0.796 -7.986 1.240 1.00 76.31 191 THR A N 1
ATOM 1576 C CA . THR A 1 191 ? -0.600 -9.021 0.206 1.00 76.31 191 THR A CA 1
ATOM 1577 C C . THR A 1 191 ? -1.140 -8.642 -1.176 1.00 76.31 191 THR A C 1
ATOM 1579 O O . THR A 1 191 ? -0.882 -9.348 -2.147 1.00 76.31 191 THR A O 1
ATOM 1582 N N . GLY A 1 192 ? -1.865 -7.524 -1.298 1.00 79.44 192 GLY A N 1
ATOM 1583 C CA . GLY A 1 192 ? -2.307 -6.980 -2.587 1.00 79.44 192 GLY A CA 1
ATOM 1584 C C . GLY A 1 192 ? -3.456 -7.741 -3.257 1.00 79.44 192 GLY A C 1
ATOM 1585 O O . GLY A 1 192 ? -3.650 -7.613 -4.468 1.00 79.44 192 GLY A O 1
ATOM 1586 N N . TYR A 1 193 ? -4.223 -8.541 -2.511 1.00 80.38 193 TYR A N 1
ATOM 1587 C CA . TYR A 1 193 ? -5.386 -9.230 -3.071 1.00 80.38 193 TYR A CA 1
ATOM 1588 C C . TYR A 1 193 ? -6.510 -8.240 -3.388 1.00 80.38 193 TYR A C 1
ATOM 1590 O O . TYR A 1 193 ? -6.768 -7.279 -2.662 1.00 80.38 193 TYR A O 1
ATOM 1598 N N . THR A 1 194 ? -7.244 -8.518 -4.465 1.00 88.56 194 THR A N 1
ATOM 1599 C CA . THR A 1 194 ? -8.512 -7.834 -4.745 1.00 88.56 194 THR A CA 1
ATOM 1600 C C . THR A 1 194 ? -9.521 -8.136 -3.640 1.00 88.56 194 THR A C 1
ATOM 1602 O O . THR A 1 194 ? -9.533 -9.254 -3.129 1.00 88.56 194 THR A O 1
ATOM 1605 N N . ILE A 1 195 ? -10.413 -7.188 -3.348 1.00 88.00 195 ILE A N 1
ATOM 1606 C CA . ILE A 1 195 ? -11.437 -7.301 -2.294 1.00 88.00 195 ILE A CA 1
ATOM 1607 C C . ILE A 1 195 ? -12.241 -8.603 -2.423 1.00 88.00 195 ILE A C 1
ATOM 1609 O O . ILE A 1 195 ? -12.428 -9.294 -1.427 1.00 88.00 195 ILE A O 1
ATOM 1613 N N . ASP A 1 196 ? -12.622 -8.984 -3.645 1.00 86.69 196 ASP A N 1
ATOM 1614 C CA . ASP A 1 196 ? -13.364 -10.224 -3.906 1.00 86.69 196 ASP A CA 1
ATOM 1615 C C . ASP A 1 196 ? -12.564 -11.482 -3.549 1.00 86.69 196 ASP A C 1
ATOM 1617 O O . ASP A 1 196 ? -13.072 -12.385 -2.891 1.00 86.69 196 ASP A O 1
ATOM 1621 N N . ASN A 1 197 ? -11.294 -11.542 -3.955 1.00 84.06 197 ASN A N 1
ATOM 1622 C CA . ASN A 1 197 ? -10.426 -12.679 -3.643 1.00 84.06 197 ASN A CA 1
ATOM 1623 C C . ASN A 1 197 ? -10.088 -12.749 -2.153 1.00 84.06 197 ASN A C 1
ATOM 1625 O O . ASN A 1 197 ? -10.017 -13.845 -1.611 1.00 84.06 197 ASN A O 1
ATOM 1629 N N . ALA A 1 198 ? -9.915 -11.601 -1.493 1.00 88.50 198 ALA A N 1
ATOM 1630 C CA . ALA A 1 198 ? -9.764 -11.557 -0.047 1.00 88.50 198 ALA A CA 1
ATOM 1631 C C . ALA A 1 198 ? -11.047 -12.049 0.638 1.00 88.50 198 ALA A C 1
ATOM 1633 O O . ALA A 1 198 ? -10.957 -12.883 1.521 1.00 88.50 198 ALA A O 1
ATOM 1634 N N . GLY A 1 199 ? -12.233 -11.616 0.193 1.00 89.44 199 GLY A N 1
ATOM 1635 C CA . GLY A 1 199 ? -13.525 -12.037 0.748 1.00 89.44 199 GLY A CA 1
ATOM 1636 C C . GLY A 1 199 ? -13.777 -13.540 0.639 1.00 89.44 199 GLY A C 1
ATOM 1637 O O . GLY A 1 199 ? -14.224 -14.156 1.603 1.00 89.44 199 GLY A O 1
ATOM 1638 N N . LYS A 1 200 ? -13.389 -14.149 -0.486 1.00 90.75 200 LYS A N 1
ATOM 1639 C CA . LYS A 1 200 ? -13.459 -15.605 -0.679 1.00 90.75 200 LYS A CA 1
ATOM 1640 C C . LYS A 1 200 ? -12.637 -16.398 0.341 1.00 90.75 200 LYS A C 1
ATOM 1642 O O . LYS A 1 200 ? -13.018 -17.515 0.649 1.00 90.75 200 LYS A O 1
ATOM 1647 N N . MET A 1 201 ? -11.545 -15.843 0.877 1.00 88.38 201 MET A N 1
ATOM 1648 C CA . MET A 1 201 ? -10.750 -16.509 1.924 1.00 88.38 201 MET A CA 1
ATOM 1649 C C . MET A 1 201 ? -11.465 -16.574 3.282 1.00 88.38 201 MET A C 1
ATOM 1651 O O . MET A 1 201 ? -11.025 -17.311 4.155 1.00 88.38 201 MET A O 1
ATOM 1655 N N . PHE A 1 202 ? -12.540 -15.802 3.459 1.00 89.94 202 PHE A N 1
ATOM 1656 C CA . PHE A 1 202 ? -13.359 -15.759 4.673 1.00 89.94 202 PHE A CA 1
ATOM 1657 C C . PHE A 1 202 ? -14.791 -16.261 4.424 1.00 89.94 202 PHE A C 1
ATOM 1659 O O . PHE A 1 202 ? -15.686 -15.954 5.208 1.00 89.94 202 PHE A O 1
ATOM 1666 N N . ASP A 1 203 ? -15.032 -16.962 3.310 1.00 91.88 203 ASP A N 1
ATOM 1667 C CA . ASP A 1 203 ? -16.363 -17.412 2.878 1.00 91.88 203 ASP A CA 1
ATOM 1668 C C . ASP A 1 203 ? -17.399 -16.278 2.738 1.00 91.88 203 ASP A C 1
ATOM 1670 O O . ASP A 1 203 ? -18.603 -16.463 2.925 1.00 91.88 203 ASP A O 1
ATOM 1674 N N . TRP A 1 204 ? -16.947 -15.069 2.384 1.00 93.75 204 TRP A N 1
ATOM 1675 C CA . TRP A 1 204 ? -17.825 -13.926 2.129 1.00 93.75 204 TRP A CA 1
ATOM 1676 C C . TRP A 1 204 ? -18.124 -13.770 0.639 1.00 93.75 204 TRP A C 1
ATOM 1678 O O . TRP A 1 204 ? -17.243 -13.868 -0.219 1.00 93.75 204 TRP A O 1
ATOM 1688 N N . SER A 1 205 ? -19.375 -13.428 0.330 1.00 93.31 205 SER A N 1
ATOM 1689 C CA . SER A 1 205 ? -19.753 -12.937 -0.999 1.00 93.31 205 SER A CA 1
ATOM 1690 C C . SER A 1 205 ? -19.090 -11.586 -1.305 1.00 93.31 205 SER A C 1
ATOM 1692 O O . SER A 1 205 ? -18.685 -10.853 -0.398 1.00 93.31 205 SER A O 1
ATOM 1694 N N . SER A 1 206 ? -19.008 -11.228 -2.591 1.00 85.81 206 SER A N 1
ATOM 1695 C CA . SER A 1 206 ? -18.441 -9.943 -3.035 1.00 85.81 206 SER A CA 1
ATOM 1696 C C . SER A 1 206 ? -19.107 -8.755 -2.322 1.00 85.81 206 SER A C 1
ATOM 1698 O O . SER A 1 206 ? -18.422 -7.932 -1.708 1.00 85.81 206 SER A O 1
ATOM 1700 N N . ASP A 1 207 ? -20.442 -8.731 -2.266 1.00 91.06 207 ASP A N 1
ATOM 1701 C CA . ASP A 1 207 ? -21.195 -7.667 -1.591 1.00 91.06 207 ASP A CA 1
ATOM 1702 C C . ASP A 1 207 ? -20.894 -7.594 -0.087 1.00 91.06 207 ASP A C 1
ATOM 1704 O O . ASP A 1 207 ? -20.732 -6.505 0.472 1.00 91.06 207 ASP A O 1
ATOM 1708 N N . GLN A 1 208 ? -20.751 -8.744 0.580 1.00 89.94 208 GLN A N 1
ATOM 1709 C CA . GLN A 1 208 ? -20.374 -8.802 1.995 1.00 89.94 208 GLN A CA 1
ATOM 1710 C C . GLN A 1 208 ? -18.950 -8.288 2.227 1.00 89.94 208 GLN A C 1
ATOM 1712 O O . GLN A 1 208 ? -18.737 -7.514 3.163 1.00 89.94 208 GLN A O 1
ATOM 1717 N N . ALA A 1 209 ? -17.989 -8.657 1.378 1.00 90.50 209 ALA A N 1
ATOM 1718 C CA . ALA A 1 209 ? -16.603 -8.206 1.478 1.00 90.50 209 ALA A CA 1
ATOM 1719 C C . ALA A 1 209 ? -16.488 -6.685 1.282 1.00 90.50 209 ALA A C 1
ATOM 1721 O O . ALA A 1 209 ? -15.859 -5.986 2.085 1.00 90.50 209 ALA A O 1
ATOM 1722 N N . HIS A 1 210 ? -17.167 -6.144 0.268 1.00 90.94 210 HIS A N 1
ATOM 1723 C CA . HIS A 1 210 ? -17.249 -4.704 0.027 1.00 90.94 210 HIS A CA 1
ATOM 1724 C C . HIS A 1 210 ? -17.972 -3.966 1.164 1.00 90.94 210 HIS A C 1
ATOM 1726 O O . HIS A 1 210 ? -17.507 -2.913 1.624 1.00 90.94 210 HIS A O 1
ATOM 1732 N N . GLY A 1 211 ? -19.071 -4.531 1.667 1.00 90.25 211 GLY A N 1
ATOM 1733 C CA . GLY A 1 211 ? -19.826 -4.004 2.800 1.00 90.25 211 GLY A CA 1
ATOM 1734 C C . GLY A 1 211 ? -18.994 -3.950 4.081 1.00 90.25 211 GLY A C 1
ATOM 1735 O O . GLY A 1 211 ? -18.927 -2.899 4.728 1.00 90.25 211 GLY A O 1
ATOM 1736 N N . LYS A 1 212 ? -18.294 -5.041 4.420 1.00 90.44 212 LYS A N 1
ATOM 1737 C CA . LYS A 1 212 ? -17.372 -5.093 5.564 1.00 90.44 212 LYS A CA 1
ATOM 1738 C C . LYS A 1 212 ? -16.254 -4.069 5.420 1.00 90.44 212 LYS A C 1
ATOM 1740 O O . LYS A 1 212 ? -16.062 -3.272 6.336 1.00 90.44 212 LYS A O 1
ATOM 1745 N N . LEU A 1 213 ? -15.582 -4.000 4.268 1.00 90.62 213 LEU A N 1
ATOM 1746 C CA . LEU A 1 213 ? -14.517 -3.016 4.044 1.00 90.62 213 LEU A CA 1
ATOM 1747 C C . LEU A 1 213 ? -15.012 -1.578 4.240 1.00 90.62 213 LEU A C 1
ATOM 1749 O O . LEU A 1 213 ? -14.318 -0.749 4.827 1.00 90.62 213 LEU A O 1
ATOM 1753 N N . THR A 1 214 ? -16.220 -1.278 3.768 1.00 89.81 214 THR A N 1
ATOM 1754 C CA . THR A 1 214 ? -16.821 0.054 3.901 1.00 89.81 214 THR A CA 1
ATOM 1755 C C . THR A 1 214 ? -17.082 0.409 5.363 1.00 89.81 214 THR A C 1
ATOM 1757 O O . THR A 1 214 ? -16.751 1.514 5.795 1.00 89.81 214 THR A O 1
ATOM 1760 N N . ARG A 1 215 ? -17.616 -0.532 6.151 1.00 91.69 215 ARG A N 1
ATOM 1761 C CA . ARG A 1 215 ? -17.861 -0.344 7.590 1.00 91.69 215 ARG A CA 1
ATOM 1762 C C . ARG A 1 215 ? -16.557 -0.171 8.366 1.00 91.69 215 ARG A C 1
ATOM 1764 O O . ARG A 1 215 ? -16.454 0.762 9.157 1.00 91.69 215 ARG A O 1
ATOM 1771 N N . ILE A 1 216 ? -15.550 -0.994 8.070 1.00 90.00 216 ILE A N 1
ATOM 1772 C CA . ILE A 1 216 ? -14.213 -0.899 8.671 1.00 90.00 216 ILE A CA 1
ATOM 1773 C C . ILE A 1 216 ? -13.592 0.472 8.383 1.00 90.00 216 ILE A C 1
ATOM 1775 O O . ILE A 1 216 ? -13.142 1.145 9.306 1.00 90.00 216 ILE A O 1
ATOM 1779 N N . LYS A 1 217 ? -13.625 0.934 7.125 1.00 88.88 217 LYS A N 1
ATOM 1780 C CA . LYS A 1 217 ? -13.121 2.263 6.738 1.00 88.88 217 LYS A CA 1
ATOM 1781 C C . LYS A 1 217 ? -13.862 3.394 7.439 1.00 88.88 217 LYS A C 1
ATOM 1783 O O . LYS A 1 217 ? -13.228 4.352 7.871 1.00 88.88 217 LYS A O 1
ATOM 1788 N N . LYS A 1 218 ? -15.190 3.294 7.552 1.00 90.00 218 LYS A N 1
ATOM 1789 C CA . LYS A 1 218 ? -16.000 4.289 8.264 1.00 90.00 218 LYS A CA 1
ATOM 1790 C C . LYS A 1 218 ? -15.600 4.352 9.737 1.00 90.00 218 LYS A C 1
ATOM 1792 O O . LYS A 1 218 ? -15.336 5.443 10.222 1.00 90.00 218 LYS A O 1
ATOM 1797 N N . ARG A 1 219 ? -15.476 3.198 10.402 1.00 87.19 219 ARG A N 1
ATOM 1798 C CA . ARG A 1 219 ? -15.036 3.113 11.801 1.00 87.19 219 ARG A CA 1
ATOM 1799 C C . ARG A 1 219 ? -13.641 3.705 11.978 1.00 87.19 219 ARG A C 1
ATOM 1801 O O . ARG A 1 219 ? -13.489 4.612 12.777 1.00 87.19 219 ARG A O 1
ATOM 1808 N N . LEU A 1 220 ? -12.670 3.285 11.162 1.00 86.19 220 LEU A N 1
ATOM 1809 C CA . LEU A 1 220 ? -11.311 3.840 11.173 1.00 86.19 220 LEU A CA 1
ATOM 1810 C C . LEU A 1 220 ? -11.314 5.364 11.047 1.00 86.19 220 LEU A C 1
ATOM 1812 O O . LEU A 1 220 ? -10.634 6.043 11.806 1.00 86.19 220 LEU A O 1
ATOM 1816 N N . ARG A 1 221 ? -12.101 5.906 10.113 1.00 85.31 221 ARG A N 1
ATOM 1817 C CA . ARG A 1 221 ? -12.204 7.350 9.912 1.00 85.31 221 ARG A CA 1
ATOM 1818 C C . ARG A 1 221 ? -12.763 8.063 11.142 1.00 85.31 221 ARG A C 1
ATOM 1820 O O . ARG A 1 221 ? -12.163 9.037 11.579 1.00 85.31 221 ARG A O 1
ATOM 1827 N N . THR A 1 222 ? -13.864 7.573 11.705 1.00 86.25 222 THR A N 1
ATOM 1828 C CA . THR A 1 222 ? -14.466 8.161 12.909 1.00 86.25 222 THR A CA 1
ATOM 1829 C C . THR A 1 222 ? -13.495 8.107 14.088 1.00 86.25 222 THR A C 1
ATOM 1831 O O . THR A 1 222 ? -13.268 9.120 14.741 1.00 86.25 222 THR A O 1
ATOM 1834 N N . THR A 1 223 ? -12.822 6.974 14.301 1.00 84.50 223 THR A N 1
ATOM 1835 C CA . THR A 1 223 ? -11.843 6.831 15.384 1.00 84.50 223 THR A CA 1
ATOM 1836 C C . THR A 1 223 ? -10.621 7.736 15.185 1.00 84.50 223 THR A C 1
ATOM 1838 O O . THR A 1 223 ? -10.129 8.293 16.159 1.00 84.50 223 THR A O 1
ATOM 1841 N N . LEU A 1 224 ? -10.147 7.930 13.947 1.00 82.38 224 LEU A N 1
ATOM 1842 C CA . LEU A 1 224 ? -9.051 8.862 13.632 1.00 82.38 224 LEU A CA 1
ATOM 1843 C C . LEU A 1 224 ? -9.441 10.331 13.859 1.00 82.38 224 LEU A C 1
ATOM 1845 O O . LEU A 1 224 ? -8.609 11.136 14.277 1.00 82.38 224 LEU A O 1
ATOM 1849 N N . GLU A 1 225 ? -10.688 10.694 13.552 1.00 83.50 225 GLU A N 1
ATOM 1850 C CA . GLU A 1 225 ? -11.218 12.044 13.776 1.00 83.50 225 GLU A CA 1
ATOM 1851 C C . GLU A 1 225 ? -11.367 12.331 15.281 1.00 83.50 225 GLU A C 1
ATOM 1853 O O . GLU A 1 225 ? -10.970 13.400 15.744 1.00 83.50 225 GLU A O 1
ATOM 1858 N N . GLU A 1 226 ? -11.842 11.360 16.062 1.00 82.94 226 GLU A N 1
ATOM 1859 C CA . GLU A 1 226 ? -12.010 11.481 17.516 1.00 82.94 226 GLU A CA 1
ATOM 1860 C C . GLU A 1 226 ? -10.699 11.531 18.308 1.00 82.94 226 GLU A C 1
ATOM 1862 O O . GLU A 1 226 ? -10.664 12.084 19.407 1.00 82.94 226 GLU A O 1
ATOM 1867 N N . THR A 1 227 ? -9.626 10.919 17.807 1.00 79.38 227 THR A N 1
ATOM 1868 C CA . THR A 1 227 ? -8.318 10.909 18.486 1.00 79.38 227 THR A CA 1
ATOM 1869 C C . THR A 1 227 ? -7.445 12.101 18.114 1.00 79.38 227 THR A C 1
ATOM 1871 O O . THR A 1 227 ? -6.365 12.254 18.675 1.00 79.38 227 THR A O 1
ATOM 1874 N N . GLY A 1 228 ? -7.888 12.948 17.179 1.00 75.56 228 GLY A N 1
ATOM 1875 C CA . GLY A 1 228 ? -7.110 14.089 16.694 1.00 75.56 228 GLY A CA 1
ATOM 1876 C C . GLY A 1 228 ? -5.961 13.713 15.751 1.00 75.56 228 GLY A C 1
ATOM 1877 O O . GLY A 1 228 ? -5.288 14.609 15.242 1.00 75.56 228 GLY A O 1
ATOM 1878 N N . LEU A 1 229 ? -5.788 12.423 15.440 1.00 74.75 229 LEU A N 1
ATOM 1879 C CA . LEU A 1 229 ? -4.766 11.911 14.517 1.00 74.75 229 LEU A CA 1
ATOM 1880 C C . LEU A 1 229 ? -4.892 12.518 13.117 1.00 74.75 229 LEU A C 1
ATOM 1882 O O . LEU A 1 229 ? -3.895 12.696 12.427 1.00 74.75 229 LEU A O 1
ATOM 1886 N N . THR A 1 230 ? -6.107 12.877 12.694 1.00 74.88 230 THR A N 1
ATOM 1887 C CA . THR A 1 230 ? -6.333 13.567 11.415 1.00 74.88 230 THR A CA 1
ATOM 1888 C C . THR A 1 230 ? -5.661 14.935 11.343 1.00 74.88 230 THR A C 1
ATOM 1890 O O . THR A 1 230 ? -5.208 15.321 10.266 1.00 74.88 230 THR A O 1
ATOM 1893 N N . LYS A 1 231 ? -5.572 15.670 12.458 1.00 73.00 231 LYS A N 1
ATOM 1894 C CA . LYS A 1 231 ? -4.908 16.981 12.508 1.00 73.00 231 LYS A CA 1
ATOM 1895 C C . LYS A 1 231 ? -3.392 16.827 12.454 1.00 73.00 231 LYS A C 1
ATOM 1897 O O . LYS A 1 231 ? -2.748 17.555 11.709 1.00 73.00 231 LYS A O 1
ATOM 1902 N N . GLU A 1 232 ? -2.845 15.845 13.166 1.00 70.88 232 GLU A N 1
ATOM 1903 C CA . GLU A 1 232 ? -1.415 15.526 13.084 1.00 70.88 232 GLU A CA 1
ATOM 1904 C C . GLU A 1 232 ? -1.037 15.043 11.676 1.00 70.88 232 GLU A C 1
ATOM 1906 O O . GLU A 1 232 ? -0.117 15.590 11.078 1.00 70.88 232 GLU A O 1
ATOM 1911 N N . LEU A 1 233 ? -1.818 14.137 11.076 1.00 69.00 233 LEU A N 1
ATOM 1912 C CA . LEU A 1 233 ? -1.641 13.701 9.683 1.00 69.00 233 LEU A CA 1
ATOM 1913 C C . LEU A 1 233 ? -1.665 14.871 8.691 1.00 69.00 233 LEU A C 1
ATOM 1915 O O . LEU A 1 233 ? -0.844 14.930 7.783 1.00 69.00 233 LEU A O 1
ATOM 1919 N N . MET A 1 234 ? -2.599 15.809 8.850 1.00 66.94 234 MET A N 1
ATOM 1920 C CA . MET A 1 234 ? -2.687 16.991 7.987 1.00 66.94 234 MET A CA 1
ATOM 1921 C C . MET A 1 234 ? -1.481 17.919 8.136 1.00 66.94 234 MET A C 1
ATOM 1923 O O . MET A 1 234 ? -1.075 18.521 7.145 1.00 66.94 234 MET A O 1
ATOM 1927 N N . ASN A 1 235 ? -0.917 18.034 9.339 1.00 69.62 235 ASN A N 1
ATOM 1928 C CA . ASN A 1 235 ? 0.292 18.819 9.570 1.00 69.62 235 ASN A CA 1
ATOM 1929 C C . ASN A 1 235 ? 1.512 18.152 8.916 1.00 69.62 235 ASN A C 1
ATOM 1931 O O . ASN A 1 235 ? 2.267 18.836 8.237 1.00 69.62 235 ASN A O 1
ATOM 1935 N N . PHE A 1 236 ? 1.633 16.824 9.009 1.00 61.97 236 PHE A N 1
ATOM 1936 C CA . PHE A 1 236 ? 2.715 16.054 8.377 1.00 61.97 236 PHE A CA 1
ATOM 1937 C C . PHE A 1 236 ? 2.627 15.957 6.843 1.00 61.97 236 PHE A C 1
ATOM 1939 O O . PHE A 1 236 ? 3.628 15.687 6.189 1.00 61.97 236 PHE A O 1
ATOM 1946 N N . ILE A 1 237 ? 1.440 16.133 6.249 1.00 61.81 237 ILE A N 1
ATOM 1947 C CA . ILE A 1 237 ? 1.257 16.140 4.783 1.00 61.81 237 ILE A CA 1
ATOM 1948 C C . ILE A 1 237 ? 1.498 17.539 4.183 1.00 61.81 237 ILE A C 1
ATOM 1950 O O . ILE A 1 237 ? 1.722 17.649 2.978 1.00 61.81 237 ILE A O 1
ATOM 1954 N N . LYS A 1 238 ? 1.381 18.602 4.991 1.00 54.00 238 LYS A N 1
ATOM 1955 C CA . LYS A 1 238 ? 1.493 19.998 4.541 1.00 54.00 238 LYS A CA 1
ATOM 1956 C C . LYS A 1 238 ? 2.858 20.639 4.781 1.00 54.00 238 LYS A C 1
ATOM 1958 O O . LYS A 1 238 ? 3.105 21.651 4.124 1.00 54.00 238 LYS A O 1
ATOM 1963 N N . SER A 1 239 ? 3.672 20.129 5.714 1.00 46.19 239 SER A N 1
ATOM 1964 C CA . SER A 1 239 ? 5.108 20.437 5.684 1.00 46.19 239 SER A CA 1
ATOM 1965 C C . SER A 1 239 ? 5.729 19.787 4.458 1.00 46.19 239 SER A C 1
ATOM 1967 O O . SER A 1 239 ? 6.781 20.270 4.016 1.00 46.19 239 SER A O 1
#

Foldseek 3Di:
DPVPVVPVPVLVPPCPVPDPSVVVVVVVVVVVVVVVCCVQPNDDDPPPVQVVVHDLLVLLQCCCQPVVDDLVCSLVVSVVLDPDDDPPSVVSVVSNVVCPVPVPRRPDPPDPPDPPPDDPDPPDPPPCDPVNVVLVVLLVLLVVLLLCLLLVDDDPDSPDDPVSVVLSVQLSVQQDDDNLRSVLCCCCPSVPDDLQVSCVVVVHHSVRSVVSVVVNVVSSVVSCVVSCVVVVVVVSVVD

Secondary structure (DSSP, 8-state):
--TTTS-THHHHHH--SSS-HHHHHHHHHHHHHHHHHHHHH------HHHHHT-HHHHHHHIIIIIS---HHHHHHHHHTT--SS---HHHHHHHHHHHHHH-TTTT------------S----TT---HHHHHHHHHHHHHHHHHHHHHH----S-----HHHHHHHHHHHHH----HHHHHHHHHHHTS---HHHHHHTTT--HHHHHHHHHHHHHHHHHHHHHTTHHHHHHHHHH-

pLDDT: mean 72.8, std 15.44, range [30.83, 93.75]

Sequence (239 aa):
MFLWIEKKSWLKNDFRKKSNFKTFLVSVVKNRLTDFSRKKYGRVRPPLWIKNMGPLWVGVFLRLCLEQMSIIDVQQSMLTFSDNDQSPKSIIDNAINIILSKVKNCRKAKKVESYIEDDDNIADPFEITPESYYETKERANFMNAIFTAIIGTKTDSIELGENIKKVIQNFQKKLELSTEERLFLKTIYQTGYTIDNAGKMFDWSSDQAHGKLTRIKKRLRTTLEETGLTKELMNFIKS